Protein AF-A0A8S2LPT2-F1 (afdb_monomer)

Foldseek 3Di:
DDDDDDDDDVVVVVVVVVVVVVVVVVVVQVPPPCCVVDNDDVVVVVVVVVVVVVVVVVVVVVVVVVVVVVVVVVVVVVVVVVVVVVVVVVVVVVVVVCCVPPVDCCNDPCSCVVPPCNVVPDDDLDDDQVPPVDDPVSPPHDPPPDPCPVVVVVVVVVVVVVVVVVVVVVVVVVVVVVVVVVVVVVVVVVVVVVVVVVVVVVVVVVVVVVVVVVVVVVVVVVVVVVVVVVVVD

Radius of gyration: 90.4 Å; Cα contacts (8 Å, |Δi|>4): 28; chains: 1; bounding box: 151×45×277 Å

Secondary structure (DSSP, 8-state):
-----PPP-HHHHHHHHHHHHHHHHHHHHHS-HHHHHH---HHHHHHHHHHHHHHHHHHHHHHHHHHHHHHHHHHHHHHHHHHHHHHHHHHHHHHHHHHHHH--GGGSTTHHHH-TTHHHHSPPS-SSTT-TT--GGG-S--TT--TTHHHHHHHHHHHHHHHHHHHHHHHHHHHHHHHHHHHHHHHHHHHHHHHHHHHHHHHHHHHHHHHHHHHHHHHHHHHHHHHHHHHT-

Sequence (233 aa):
MFLLNLPINIKEQAAIERRRSEEQKRLSRIFNVKYRTIGIDKTALDEQVQERQYMKDLEKQRNDAFDREMIRNDLKQRLLEQEEFSEKRQYAQELNNYRLLYQKPEDSREWDLNDPNKWKKLAPARTSDDDPRLSLSSGQKFAGEDLQNSIRKKFQQEQLKNYFDLQTQVKTERNKQERLASLLYDYKQMELNEQSNRFEKMENECHRAIEIATRNYNEILVRFYYYDNRCLK

Organism: NCBI:txid392030

Structure (mmCIF, N/CA/C/O backbone):
data_AF-A0A8S2LPT2-F1
#
_entry.id   AF-A0A8S2LPT2-F1
#
loop_
_atom_site.group_PDB
_atom_site.id
_atom_site.type_symbol
_atom_site.label_atom_id
_atom_site.label_alt_id
_atom_site.label_comp_id
_atom_site.label_asym_id
_atom_site.label_entity_id
_atom_site.label_seq_id
_atom_site.pdbx_PDB_ins_code
_atom_site.Cartn_x
_atom_site.Cartn_y
_atom_site.Cartn_z
_atom_site.occupancy
_atom_site.B_iso_or_equiv
_atom_site.auth_seq_id
_atom_site.auth_comp_id
_atom_site.auth_asym_id
_atom_site.auth_atom_id
_atom_site.pdbx_PDB_model_num
ATOM 1 N N . MET A 1 1 ? -52.103 -31.187 140.482 1.00 42.53 1 MET A N 1
ATOM 2 C CA . MET A 1 1 ? -51.018 -31.138 139.477 1.00 42.53 1 MET A CA 1
ATOM 3 C C . MET A 1 1 ? -50.789 -29.681 139.117 1.00 42.53 1 MET A C 1
ATOM 5 O O . MET A 1 1 ? -51.752 -29.011 138.772 1.00 42.53 1 MET A O 1
ATOM 9 N N . PHE A 1 2 ? -49.572 -29.175 139.316 1.00 41.22 2 PHE A N 1
ATOM 10 C CA . PHE A 1 2 ? -49.232 -27.759 139.147 1.00 41.22 2 PHE A CA 1
ATOM 11 C C . PHE A 1 2 ? -49.319 -27.324 137.674 1.00 41.22 2 PHE A C 1
ATOM 13 O O . PHE A 1 2 ? -48.737 -27.969 136.805 1.00 41.22 2 PHE A O 1
ATOM 20 N N . LEU A 1 3 ? -50.036 -26.226 137.411 1.00 51.66 3 LEU A N 1
ATOM 21 C CA . LEU A 1 3 ? -50.026 -25.495 136.141 1.00 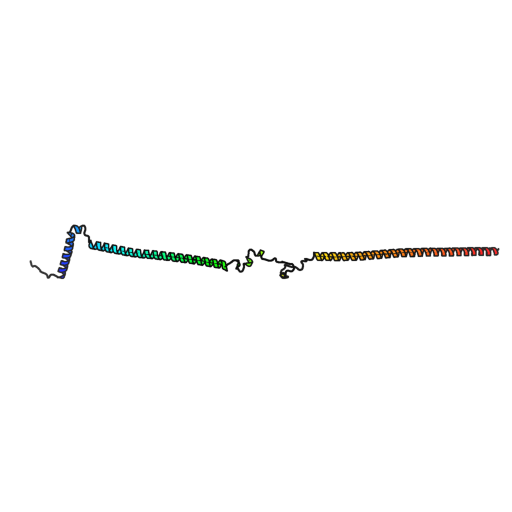51.66 3 LEU A CA 1
ATOM 22 C C . LEU A 1 3 ? -48.740 -24.665 136.065 1.00 51.66 3 LEU A C 1
ATOM 24 O O . LEU A 1 3 ? -48.576 -23.697 136.806 1.00 51.66 3 LEU A O 1
ATOM 28 N N . LEU A 1 4 ? -47.823 -25.058 135.182 1.00 51.56 4 LEU A N 1
ATOM 29 C CA . LEU A 1 4 ? -46.603 -24.308 134.901 1.00 51.56 4 LEU A CA 1
ATOM 30 C C . LEU A 1 4 ? -46.897 -23.279 133.794 1.00 51.56 4 LEU A C 1
ATOM 32 O O . LEU A 1 4 ? -46.927 -23.619 132.614 1.00 51.56 4 LEU A O 1
ATOM 36 N N . ASN A 1 5 ? -47.141 -22.024 134.173 1.00 58.56 5 ASN A N 1
ATOM 37 C CA . ASN A 1 5 ? -47.298 -20.913 133.230 1.00 58.56 5 ASN A CA 1
ATOM 38 C C . ASN A 1 5 ? -45.916 -20.326 132.893 1.00 58.56 5 ASN A C 1
ATOM 40 O O . ASN A 1 5 ? -45.382 -19.512 133.644 1.00 58.56 5 ASN A O 1
ATOM 44 N N . LEU A 1 6 ? -45.326 -20.763 131.778 1.00 61.06 6 LEU A N 1
ATOM 45 C CA . LEU A 1 6 ? -44.091 -20.198 131.215 1.00 61.06 6 LEU A CA 1
ATOM 46 C C . LEU A 1 6 ? -44.377 -18.873 130.471 1.00 61.06 6 LEU A C 1
ATOM 48 O O . LEU A 1 6 ? -45.445 -18.739 129.867 1.00 61.06 6 LEU A O 1
ATOM 52 N N . PRO A 1 7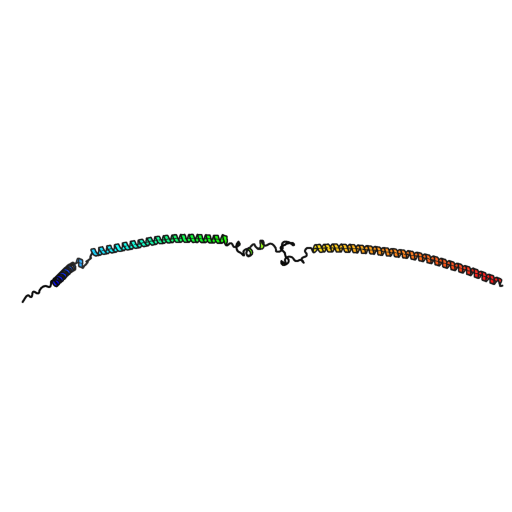 ? -43.445 -17.895 130.481 1.00 62.19 7 PRO A N 1
ATOM 53 C CA . PRO A 1 7 ? -43.607 -16.624 129.778 1.00 62.19 7 PRO A CA 1
ATOM 54 C C . PRO A 1 7 ? -43.653 -16.848 128.265 1.00 62.19 7 PRO A C 1
ATOM 56 O O . PRO A 1 7 ? -42.777 -17.483 127.680 1.00 62.19 7 PRO A O 1
ATOM 59 N N . ILE A 1 8 ? -44.696 -16.318 127.632 1.00 59.69 8 ILE A N 1
ATOM 60 C CA . ILE A 1 8 ? -44.959 -16.520 126.212 1.00 59.69 8 ILE A CA 1
ATOM 61 C C . ILE A 1 8 ? -44.023 -15.620 125.395 1.00 59.69 8 ILE A C 1
ATOM 63 O O . ILE A 1 8 ? -44.024 -14.399 125.538 1.00 59.69 8 ILE A O 1
ATOM 67 N N . ASN A 1 9 ? -43.200 -16.223 124.540 1.00 72.00 9 ASN A N 1
ATOM 68 C CA . ASN A 1 9 ? -42.262 -15.512 123.679 1.00 72.00 9 ASN A CA 1
ATOM 69 C C . ASN A 1 9 ? -43.029 -14.787 122.554 1.00 72.00 9 ASN A C 1
ATOM 71 O O . ASN A 1 9 ? -43.622 -15.421 121.685 1.00 72.00 9 ASN A O 1
ATOM 75 N N . ILE A 1 10 ? -43.020 -13.449 122.554 1.00 73.31 10 ILE A N 1
ATOM 76 C CA . ILE A 1 10 ? -43.815 -12.601 121.639 1.00 73.31 10 ILE A CA 1
ATOM 77 C C . ILE A 1 10 ? -43.500 -12.900 120.160 1.00 73.31 10 ILE A C 1
ATOM 79 O O . ILE A 1 10 ? -44.392 -12.889 119.311 1.00 73.31 10 ILE A O 1
ATOM 83 N N . LYS A 1 11 ? -42.239 -13.231 119.840 1.00 77.06 11 LYS A N 1
ATOM 84 C CA . LYS A 1 11 ? -41.844 -13.646 118.481 1.00 77.06 11 LYS A CA 1
ATOM 85 C C . LYS A 1 11 ? -42.450 -14.995 118.096 1.00 77.06 11 LYS A C 1
ATOM 87 O O . LYS A 1 11 ? -42.857 -15.172 116.950 1.00 77.06 11 LYS A O 1
ATOM 92 N N . GLU A 1 12 ? -42.531 -15.928 119.043 1.00 77.00 12 GLU A N 1
ATOM 93 C CA . GLU A 1 12 ? -43.182 -17.222 118.824 1.00 77.00 12 GLU A CA 1
ATOM 94 C C . GLU A 1 12 ? -44.692 -17.051 118.669 1.00 77.00 12 GLU A C 1
ATOM 96 O O . GLU A 1 12 ? -45.272 -17.646 117.768 1.00 77.00 12 GLU A O 1
ATOM 101 N N . GLN A 1 13 ? -45.322 -16.176 119.456 1.00 79.31 13 GLN A N 1
ATOM 102 C CA . GLN A 1 13 ? -46.741 -15.841 119.323 1.00 79.31 13 GLN A CA 1
ATOM 103 C C . GLN A 1 13 ? -47.073 -15.243 117.951 1.00 79.31 13 GLN A C 1
ATOM 105 O O . GLN A 1 13 ? -47.977 -15.739 117.282 1.00 79.31 13 GLN A O 1
ATOM 110 N N . ALA A 1 14 ? -46.299 -14.264 117.475 1.00 83.31 14 ALA A N 1
ATOM 111 C CA . ALA A 1 14 ? -46.492 -13.677 116.148 1.00 83.31 14 ALA A CA 1
ATOM 112 C C . ALA A 1 14 ? -46.269 -14.700 115.017 1.00 83.31 14 ALA A C 1
ATOM 114 O O . ALA A 1 14 ? -47.001 -14.716 114.025 1.00 83.31 14 ALA A O 1
ATOM 115 N N . ALA A 1 15 ? -45.290 -15.601 115.165 1.00 84.88 15 ALA A N 1
ATOM 116 C CA . ALA A 1 15 ? -45.074 -16.694 114.219 1.00 84.88 15 ALA A CA 1
ATOM 117 C C . ALA A 1 15 ? -46.230 -17.713 114.234 1.00 84.88 15 ALA A C 1
ATOM 119 O O . ALA A 1 15 ? -46.640 -18.196 113.176 1.00 84.88 15 ALA A O 1
ATOM 120 N N . ILE A 1 16 ? -46.786 -18.016 115.413 1.00 83.31 16 ILE A N 1
ATOM 121 C CA . ILE A 1 16 ? -47.950 -18.895 115.589 1.00 83.31 16 ILE A CA 1
ATOM 122 C C . ILE A 1 16 ? -49.202 -18.260 114.979 1.00 83.31 16 ILE A C 1
ATOM 124 O O . ILE A 1 16 ? -49.948 -18.946 114.284 1.00 83.31 16 ILE A O 1
ATOM 128 N N . GLU A 1 17 ? -49.433 -16.967 115.191 1.00 85.56 17 GLU A N 1
ATOM 129 C CA . GLU A 1 17 ? -50.565 -16.236 114.617 1.00 85.56 17 GLU A CA 1
ATOM 130 C C . GLU A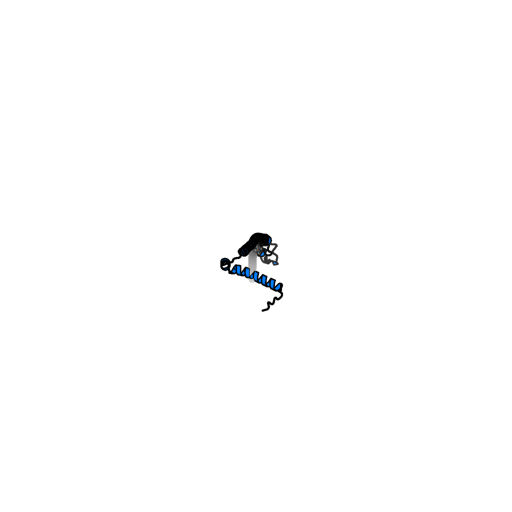 1 17 ? -50.457 -16.115 113.102 1.00 85.56 17 GLU A C 1
ATOM 132 O O . GLU A 1 17 ? -51.433 -16.378 112.398 1.00 85.56 17 GLU A O 1
ATOM 137 N N . ARG A 1 18 ? -49.262 -15.827 112.574 1.00 87.81 18 ARG A N 1
ATOM 138 C CA . ARG A 1 18 ? -49.013 -15.841 111.131 1.00 87.81 18 ARG A CA 1
ATOM 139 C C . ARG A 1 18 ? -49.333 -17.212 110.542 1.00 87.81 18 ARG A C 1
ATOM 141 O O . ARG A 1 18 ? -50.129 -17.287 109.608 1.00 87.81 18 ARG A O 1
ATOM 148 N N . ARG A 1 19 ? -48.822 -18.287 111.153 1.00 87.56 19 ARG A N 1
ATOM 149 C CA . ARG A 1 19 ? -49.093 -19.671 110.735 1.00 87.56 19 ARG A CA 1
ATOM 150 C C . ARG A 1 19 ? -50.583 -20.012 110.825 1.00 87.56 19 ARG A C 1
ATOM 152 O O . ARG A 1 19 ? -51.118 -20.605 109.897 1.00 87.56 19 ARG A O 1
ATOM 159 N N . ARG A 1 20 ? -51.282 -19.592 111.887 1.00 87.69 20 ARG A N 1
ATOM 160 C CA . ARG A 1 20 ? -52.743 -19.752 112.015 1.00 87.69 20 ARG A CA 1
ATOM 161 C C . ARG A 1 20 ? -53.499 -18.986 110.933 1.00 87.69 20 ARG A C 1
ATOM 163 O O . ARG A 1 20 ? -54.437 -19.535 110.372 1.00 87.69 20 ARG A O 1
ATOM 170 N N . SER A 1 21 ? -53.098 -17.757 110.617 1.00 88.75 21 SER A N 1
ATOM 171 C CA . SER A 1 21 ? -53.755 -16.939 109.591 1.00 88.75 21 SER A CA 1
ATOM 172 C C . SER A 1 21 ? -53.526 -17.482 108.174 1.00 88.75 21 SER A C 1
ATOM 174 O O . SER A 1 21 ? -54.445 -17.498 107.357 1.00 88.75 21 SER A O 1
ATOM 176 N N . GLU A 1 22 ? -52.325 -17.985 107.880 1.00 89.69 22 GLU A N 1
ATOM 177 C CA . GLU A 1 22 ? -51.994 -18.656 106.621 1.00 89.69 22 GLU A CA 1
ATOM 178 C C . GLU A 1 22 ? -52.751 -19.987 106.499 1.00 89.69 22 GLU A C 1
ATOM 180 O O . GLU A 1 22 ? -53.330 -20.262 105.444 1.00 89.69 22 GLU A O 1
ATOM 185 N N . GLU A 1 23 ? -52.844 -20.759 107.589 1.00 89.31 23 GLU A N 1
ATOM 186 C CA . GLU A 1 23 ? -53.616 -22.003 107.631 1.00 89.31 23 GLU A CA 1
ATOM 187 C C . GLU A 1 23 ? -55.119 -21.728 107.487 1.00 89.31 23 GLU A C 1
ATOM 189 O O . GLU A 1 23 ? -55.784 -22.401 106.710 1.00 89.31 23 GLU A O 1
ATOM 194 N N . GLN A 1 24 ? -55.667 -20.677 108.105 1.00 87.56 24 GLN A N 1
ATOM 195 C CA . GLN A 1 24 ? -57.059 -20.255 107.890 1.00 87.56 24 GLN A CA 1
ATOM 196 C C . GLN A 1 24 ? -57.325 -19.869 106.427 1.00 87.56 24 GLN A C 1
ATOM 198 O O . GLN A 1 24 ? -58.313 -20.317 105.843 1.00 87.56 24 GLN A O 1
ATOM 203 N N . LYS A 1 25 ? -56.421 -19.103 105.798 1.00 87.00 25 LYS A N 1
ATOM 204 C CA . LYS A 1 25 ? -56.493 -18.769 104.361 1.00 87.00 25 LYS A CA 1
ATOM 205 C C . LYS A 1 25 ? -56.350 -19.999 103.465 1.00 87.00 25 LYS A C 1
ATOM 207 O O . LYS A 1 25 ? -56.788 -19.982 102.317 1.00 87.00 25 LYS A O 1
ATOM 212 N N . ARG A 1 26 ? -55.661 -21.045 103.919 1.00 87.06 26 ARG A N 1
ATOM 213 C CA . ARG A 1 26 ? -55.509 -22.312 103.194 1.00 87.06 26 ARG A CA 1
ATOM 214 C C . ARG A 1 26 ? -56.761 -23.177 103.337 1.00 87.06 26 ARG A C 1
ATOM 216 O O . ARG A 1 26 ? -57.279 -23.649 102.329 1.00 87.06 26 ARG A O 1
ATOM 223 N N . LEU A 1 27 ? -57.283 -23.332 104.551 1.00 87.94 27 LEU A N 1
ATOM 224 C CA . LEU A 1 27 ? -58.497 -24.098 104.836 1.00 87.94 27 LEU A CA 1
ATOM 225 C C . LEU A 1 27 ? -59.706 -23.507 104.100 1.00 87.94 27 LEU A C 1
ATOM 227 O O . LEU A 1 27 ? -60.466 -24.260 103.495 1.00 87.94 27 LEU A O 1
ATOM 231 N N . SER A 1 28 ? -59.838 -22.177 104.045 1.00 85.75 28 SER A N 1
ATOM 232 C CA . SER A 1 28 ? -60.910 -21.518 103.282 1.00 85.75 28 SER A CA 1
ATOM 233 C C . SER A 1 28 ? -60.883 -21.848 101.782 1.00 85.75 28 SER A C 1
ATOM 235 O O . SER A 1 28 ? -61.936 -21.909 101.149 1.00 85.75 28 SER A O 1
ATOM 237 N N . ARG A 1 29 ? -59.700 -22.128 101.217 1.00 83.56 29 ARG A N 1
ATOM 238 C CA . ARG A 1 29 ? -59.529 -22.587 99.828 1.00 83.56 29 ARG A CA 1
ATOM 239 C C . ARG A 1 29 ? -59.803 -24.084 99.668 1.00 83.56 29 ARG A C 1
ATOM 241 O O . ARG A 1 29 ? -60.443 -24.475 98.699 1.00 83.56 29 ARG A O 1
ATOM 248 N N . ILE A 1 30 ? -59.354 -24.914 100.612 1.00 85.06 30 ILE A N 1
ATOM 249 C CA . ILE A 1 30 ? -59.504 -26.382 100.559 1.00 85.06 30 ILE A CA 1
ATOM 250 C C . ILE A 1 30 ? -60.968 -26.812 100.715 1.00 85.06 30 ILE A C 1
ATOM 252 O O . ILE A 1 30 ? -61.414 -27.725 100.017 1.00 85.06 30 ILE A O 1
ATOM 256 N N . PHE A 1 31 ? -61.714 -26.163 101.612 1.00 85.88 31 PHE A N 1
ATOM 257 C CA . PHE A 1 31 ? -63.110 -26.513 101.889 1.00 85.88 31 PHE A CA 1
ATOM 258 C C . PHE A 1 31 ? -64.109 -25.893 100.906 1.00 85.88 31 PHE A C 1
ATOM 260 O O . PHE A 1 31 ? -65.249 -26.348 100.824 1.00 85.88 31 PHE A O 1
ATOM 267 N N . ASN A 1 32 ? -63.700 -24.899 100.114 1.00 85.50 32 ASN A N 1
ATOM 268 C CA . ASN A 1 32 ? -64.539 -24.364 99.051 1.00 85.50 32 ASN A CA 1
ATOM 269 C C . ASN A 1 32 ? -64.443 -25.253 97.801 1.00 85.50 32 ASN A C 1
ATOM 271 O O . ASN A 1 32 ? -63.497 -25.154 97.016 1.00 85.50 32 ASN A O 1
ATOM 275 N N . VAL A 1 33 ? -65.451 -26.110 97.605 1.00 85.06 33 VAL A N 1
ATOM 276 C CA . VAL A 1 33 ? -65.509 -27.093 96.507 1.00 85.06 33 VAL A CA 1
ATOM 277 C C . VAL A 1 33 ? -65.257 -26.450 95.138 1.00 85.06 33 VAL A C 1
ATOM 279 O O . VAL A 1 33 ? -64.544 -27.036 94.332 1.00 85.06 33 VAL A O 1
ATOM 282 N N . LYS A 1 34 ? -65.764 -25.231 94.892 1.00 84.19 34 LYS A N 1
ATOM 283 C CA . LYS A 1 34 ? -65.647 -24.525 93.604 1.00 84.19 34 LYS A CA 1
ATOM 284 C C . LYS A 1 34 ? -64.230 -24.014 93.322 1.00 84.19 34 LYS A C 1
ATOM 286 O O . LYS A 1 34 ? -63.754 -24.143 92.200 1.00 84.19 34 LYS A O 1
ATOM 291 N N . TYR A 1 35 ? -63.542 -23.465 94.326 1.00 84.75 35 TYR A N 1
ATOM 292 C CA . TYR A 1 35 ? -62.136 -23.056 94.178 1.00 84.75 35 TYR A CA 1
ATOM 293 C C . TYR A 1 35 ? -61.193 -24.259 94.076 1.00 84.75 35 TYR A C 1
ATOM 295 O O . TYR A 1 35 ? -60.150 -24.164 93.436 1.00 84.75 35 TYR A O 1
ATOM 303 N N . ARG A 1 36 ? -61.558 -25.398 94.677 1.00 81.38 36 ARG A N 1
ATOM 304 C CA . ARG A 1 36 ? -60.786 -26.642 94.588 1.00 81.38 36 ARG A CA 1
ATOM 305 C C . ARG A 1 36 ? -60.876 -27.300 93.208 1.00 81.38 36 ARG A C 1
ATOM 307 O O . ARG A 1 36 ? -59.891 -27.881 92.769 1.00 81.38 36 ARG A O 1
ATOM 314 N N . THR A 1 37 ? -62.028 -27.229 92.540 1.00 84.56 37 THR A N 1
ATOM 315 C CA . THR A 1 37 ? -62.200 -27.767 91.180 1.00 84.56 37 THR A CA 1
ATOM 316 C C . THR A 1 37 ? -61.789 -26.787 90.081 1.00 84.56 37 THR A C 1
ATOM 318 O O . THR A 1 37 ? -61.220 -27.230 89.090 1.00 84.56 37 THR A O 1
ATOM 321 N N . ILE A 1 38 ? -62.064 -25.480 90.221 1.00 82.81 38 ILE A N 1
ATOM 322 C CA . ILE A 1 38 ? -61.849 -24.462 89.167 1.00 82.81 38 ILE A CA 1
ATOM 323 C C . ILE A 1 38 ? -61.350 -23.139 89.784 1.00 82.81 38 ILE A C 1
ATOM 325 O O . ILE A 1 38 ? -61.940 -22.069 89.618 1.00 82.81 38 ILE A O 1
ATOM 329 N N . GLY A 1 39 ? -60.276 -23.203 90.568 1.00 82.00 39 GLY A N 1
ATOM 330 C CA . GLY A 1 39 ? -59.628 -22.019 91.132 1.00 82.00 39 GLY A CA 1
ATOM 331 C C . GLY A 1 39 ? -58.789 -21.299 90.081 1.00 82.00 39 GLY A C 1
ATOM 332 O O . GLY A 1 39 ? -57.746 -21.805 89.683 1.00 82.00 39 GLY A O 1
ATOM 333 N N . ILE A 1 40 ? -59.237 -20.122 89.641 1.00 86.56 40 ILE A N 1
ATOM 334 C CA . ILE A 1 40 ? -58.554 -19.309 88.629 1.00 86.56 40 ILE A CA 1
ATOM 335 C C . ILE A 1 40 ? -58.441 -17.871 89.137 1.00 86.56 40 ILE A C 1
ATOM 337 O O . ILE A 1 40 ? -59.433 -17.287 89.578 1.00 86.56 40 ILE A O 1
ATOM 341 N N . ASP A 1 41 ? -57.243 -17.301 89.043 1.00 88.38 41 ASP A N 1
ATOM 342 C CA . ASP A 1 41 ? -57.000 -15.880 89.281 1.00 88.38 41 ASP A CA 1
ATOM 343 C C . ASP A 1 41 ? -57.300 -15.095 87.997 1.00 88.38 41 ASP A C 1
ATOM 345 O O . ASP A 1 41 ? -56.474 -15.006 87.091 1.00 88.38 41 ASP A O 1
ATOM 349 N N . LYS A 1 42 ? -58.533 -14.593 87.883 1.00 88.81 42 LYS A N 1
ATOM 350 C CA . LYS A 1 42 ? -58.985 -13.879 86.679 1.00 88.81 42 LYS A CA 1
ATOM 351 C C . LYS A 1 42 ? -58.218 -12.579 86.465 1.00 88.81 42 LYS A C 1
ATOM 353 O O . LYS A 1 42 ? -57.842 -12.291 85.342 1.00 88.81 42 LYS A O 1
ATOM 358 N N . THR A 1 43 ? -57.943 -11.849 87.543 1.00 90.81 43 THR A N 1
ATOM 359 C CA . THR A 1 43 ? -57.205 -10.584 87.505 1.00 90.81 43 THR A CA 1
ATOM 360 C C . THR A 1 43 ? -55.796 -10.771 86.953 1.00 90.81 43 THR A C 1
ATOM 362 O O . THR A 1 43 ? -55.424 -10.079 86.011 1.00 90.81 43 THR A O 1
ATOM 365 N N . ALA A 1 44 ? -55.056 -11.776 87.437 1.00 92.50 44 ALA A N 1
ATOM 366 C CA . ALA A 1 44 ? -53.722 -12.073 86.918 1.00 92.50 44 ALA A CA 1
ATOM 367 C C . ALA A 1 44 ? -53.748 -12.578 85.462 1.00 92.50 44 ALA A C 1
ATOM 369 O O . ALA A 1 44 ? -52.844 -12.277 84.684 1.00 92.50 44 ALA A O 1
ATOM 370 N N . LEU A 1 45 ? -54.773 -13.345 85.067 1.00 92.50 45 LEU A N 1
ATOM 371 C CA . LEU A 1 45 ? -54.922 -13.787 83.676 1.00 92.50 45 LEU A CA 1
ATOM 372 C C . LEU A 1 45 ? -55.268 -12.633 82.727 1.00 92.50 45 LEU A C 1
ATOM 374 O O . LEU A 1 45 ? -54.725 -12.590 81.626 1.00 92.50 45 LEU A O 1
ATOM 378 N N . ASP A 1 46 ? -56.131 -11.706 83.139 1.00 94.12 46 ASP A N 1
ATOM 379 C CA . ASP A 1 46 ? -56.490 -10.531 82.341 1.00 94.12 46 ASP A CA 1
ATOM 380 C C . ASP A 1 46 ? -55.269 -9.615 82.143 1.00 94.12 46 ASP A C 1
ATOM 382 O O . ASP A 1 46 ? -55.012 -9.175 81.021 1.00 94.12 46 ASP A O 1
ATOM 386 N N . GLU A 1 47 ? -54.455 -9.413 83.187 1.00 94.12 47 GLU A N 1
ATOM 387 C CA . GLU A 1 47 ? -53.165 -8.709 83.098 1.00 94.12 47 GLU A CA 1
ATOM 388 C C . GLU A 1 47 ? -52.200 -9.406 82.123 1.00 94.12 47 GLU A C 1
ATOM 390 O O . GLU A 1 47 ? -51.649 -8.759 81.232 1.00 94.12 47 GLU A O 1
ATOM 395 N N . GLN A 1 48 ? -52.057 -10.736 82.201 1.00 93.62 48 GLN A N 1
ATOM 396 C CA . GLN A 1 48 ? -51.226 -11.508 81.263 1.00 93.62 48 GLN A CA 1
ATOM 397 C C . GLN A 1 48 ? -51.721 -11.428 79.812 1.00 93.62 48 GLN A C 1
ATOM 399 O O . GLN A 1 48 ? -50.920 -11.466 78.873 1.00 93.62 48 GLN A O 1
ATOM 404 N N . VAL A 1 49 ? -53.038 -11.363 79.597 1.00 95.88 49 VAL A N 1
ATOM 405 C CA . VAL A 1 49 ? -53.626 -11.194 78.261 1.00 95.88 49 VAL A CA 1
ATOM 406 C C . VAL A 1 49 ? -53.330 -9.796 77.724 1.00 95.88 49 VAL A C 1
ATOM 408 O O . VAL A 1 49 ? -52.924 -9.680 76.566 1.00 95.88 49 VAL A O 1
ATOM 411 N N . GLN A 1 50 ? -53.473 -8.755 78.550 1.00 94.69 50 GLN A N 1
ATOM 412 C CA . GLN A 1 50 ? -53.144 -7.379 78.172 1.00 94.69 50 GLN A CA 1
ATOM 413 C C . GLN A 1 50 ? -51.658 -7.217 77.846 1.00 94.69 50 GLN A C 1
ATOM 415 O O . GLN A 1 50 ? -51.326 -6.660 76.802 1.00 94.69 50 GLN A O 1
ATOM 420 N N . GLU A 1 51 ? -50.765 -7.762 78.675 1.00 94.69 51 GLU A N 1
ATOM 421 C CA . GLU A 1 51 ? -49.320 -7.721 78.433 1.00 94.69 51 GLU A CA 1
ATOM 422 C C . GLU A 1 51 ? -48.960 -8.430 77.121 1.00 94.69 51 GLU A C 1
ATOM 424 O O . GLU A 1 51 ? -48.232 -7.892 76.287 1.00 94.69 51 GLU A O 1
ATOM 429 N N . ARG A 1 52 ? -49.544 -9.607 76.865 1.00 96.25 52 ARG A N 1
ATOM 430 C CA . ARG A 1 52 ? -49.335 -10.334 75.605 1.00 96.25 52 ARG A CA 1
ATOM 431 C C . ARG A 1 52 ? -49.848 -9.561 74.394 1.00 96.25 52 ARG A C 1
ATOM 433 O O . ARG A 1 52 ? -49.218 -9.615 73.340 1.00 96.25 52 ARG A O 1
ATOM 440 N N . GLN A 1 53 ? -50.985 -8.883 74.519 1.00 96.19 53 GLN A N 1
ATOM 441 C CA . GLN A 1 53 ? -51.539 -8.066 73.444 1.00 96.19 53 GLN A CA 1
ATOM 442 C C . GLN A 1 53 ? -50.641 -6.857 73.163 1.00 96.19 53 GLN A C 1
ATOM 444 O O . GLN A 1 53 ? -50.291 -6.623 72.011 1.00 96.19 53 GLN A O 1
ATOM 449 N N . TYR A 1 54 ? -50.176 -6.176 74.210 1.00 95.75 54 TYR A N 1
ATOM 450 C CA . TYR A 1 54 ? -49.226 -5.074 74.095 1.00 95.75 54 TYR A CA 1
ATOM 451 C C . TYR A 1 54 ? -47.923 -5.505 73.407 1.00 95.75 54 TYR A C 1
ATOM 453 O O . TYR A 1 54 ? -47.466 -4.839 72.479 1.00 95.75 54 TYR A O 1
ATOM 461 N N . MET A 1 55 ? -47.357 -6.654 73.794 1.00 95.00 55 MET A N 1
ATOM 462 C CA . MET A 1 55 ? -46.148 -7.189 73.158 1.00 95.00 55 MET A CA 1
ATOM 463 C C . MET A 1 55 ? -46.368 -7.511 71.676 1.00 95.00 55 MET A C 1
ATOM 465 O O . MET A 1 55 ? -45.520 -7.178 70.851 1.00 95.00 55 MET A O 1
ATOM 469 N N . LYS A 1 56 ? -47.518 -8.099 71.319 1.00 96.25 56 LYS A N 1
ATOM 470 C CA . LYS A 1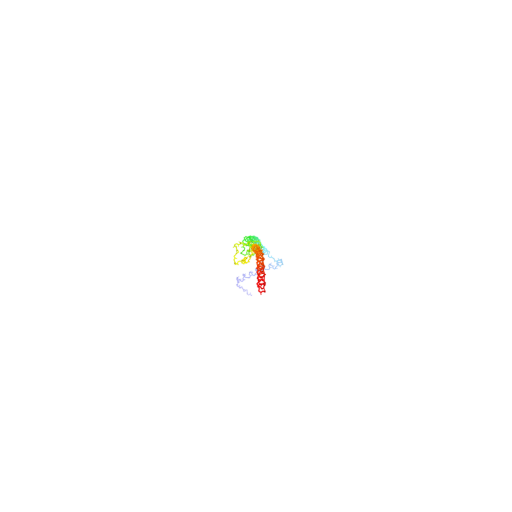 56 ? -47.883 -8.354 69.916 1.00 96.25 56 LYS A CA 1
ATOM 471 C C . LYS A 1 56 ? -48.020 -7.066 69.112 1.00 96.25 56 LYS A C 1
ATOM 473 O O . LYS A 1 56 ? -47.556 -7.012 67.977 1.00 96.25 56 LYS A O 1
ATOM 478 N N . ASP A 1 57 ? -48.652 -6.044 69.678 1.00 96.06 57 ASP A N 1
ATOM 479 C CA . ASP A 1 57 ? -48.845 -4.765 68.996 1.00 96.06 57 ASP A CA 1
ATOM 480 C C . ASP A 1 57 ? -47.504 -4.043 68.795 1.00 96.06 57 ASP A C 1
ATOM 482 O O . ASP A 1 57 ? -47.260 -3.482 67.727 1.00 96.06 57 ASP A O 1
ATOM 486 N N . LEU A 1 58 ? -46.599 -4.123 69.775 1.00 95.88 58 LEU A N 1
ATOM 487 C CA . LEU A 1 58 ? -45.246 -3.575 69.679 1.00 95.88 58 LEU A CA 1
ATOM 488 C C . LEU A 1 58 ? -44.401 -4.320 68.633 1.00 95.88 58 LEU A C 1
ATOM 490 O O . LEU A 1 58 ? -43.721 -3.687 67.823 1.00 95.88 58 LEU A O 1
ATOM 494 N N . GLU A 1 59 ? -44.473 -5.652 68.601 1.00 95.69 59 GLU A N 1
ATOM 495 C CA . GLU A 1 59 ? -43.816 -6.471 67.576 1.00 95.69 59 GLU A CA 1
ATOM 496 C C . GLU A 1 59 ? -44.364 -6.164 66.177 1.00 95.69 59 GLU A C 1
ATOM 498 O O . GLU A 1 59 ? -43.593 -5.981 65.235 1.00 95.69 59 GLU A O 1
ATOM 503 N N . LYS A 1 60 ? -45.685 -6.011 66.046 1.00 96.88 60 LYS A N 1
ATOM 504 C CA . LYS A 1 60 ? -46.323 -5.620 64.788 1.00 96.88 60 LYS A CA 1
ATOM 505 C C . LYS A 1 60 ? -45.857 -4.242 64.322 1.00 96.88 60 LYS A C 1
ATOM 507 O O . LYS A 1 60 ? -45.452 -4.106 63.176 1.00 96.88 60 LYS A O 1
ATOM 512 N N . GLN A 1 61 ? -45.841 -3.239 65.201 1.00 96.38 61 GLN A N 1
ATOM 513 C CA . GLN A 1 61 ? -45.347 -1.899 64.859 1.00 96.38 61 GLN A CA 1
ATOM 514 C C . GLN A 1 61 ? -43.879 -1.915 64.425 1.00 96.38 61 GLN A C 1
ATOM 516 O O . GLN A 1 61 ? -43.497 -1.181 63.510 1.00 96.38 61 GLN A O 1
ATOM 521 N N . ARG A 1 62 ? -43.058 -2.754 65.066 1.00 96.31 62 ARG A N 1
ATOM 522 C CA . ARG A 1 62 ? -41.659 -2.958 64.689 1.00 96.31 62 ARG A CA 1
ATOM 523 C C . ARG A 1 62 ? -41.544 -3.582 63.296 1.00 96.31 62 ARG A C 1
ATOM 525 O O . ARG A 1 62 ? -40.776 -3.072 62.485 1.00 96.31 62 ARG A O 1
ATOM 532 N N . ASN A 1 63 ? -42.312 -4.630 63.008 1.00 96.94 63 ASN A N 1
ATOM 533 C CA . ASN A 1 63 ? -42.324 -5.272 61.691 1.00 96.94 63 ASN A CA 1
ATOM 534 C C . ASN A 1 63 ? -42.824 -4.305 60.607 1.00 96.94 63 ASN A C 1
ATOM 536 O O . ASN A 1 63 ? -42.131 -4.104 59.617 1.00 96.94 63 ASN A O 1
ATOM 540 N N . ASP A 1 64 ? -43.923 -3.586 60.855 1.00 96.88 64 ASP A N 1
ATOM 541 C CA . ASP A 1 64 ? -44.456 -2.570 59.939 1.00 96.88 64 ASP A CA 1
ATOM 542 C C . ASP A 1 64 ? -43.430 -1.447 59.663 1.00 96.88 64 ASP A C 1
ATOM 544 O O . ASP A 1 64 ? -43.386 -0.870 58.574 1.00 96.88 64 ASP A O 1
ATOM 548 N N . ALA A 1 65 ? -42.599 -1.087 60.650 1.00 96.81 65 ALA A N 1
ATOM 549 C CA . ALA A 1 65 ? -41.519 -0.122 60.460 1.00 96.81 65 ALA A CA 1
ATOM 550 C C . ALA A 1 65 ? -40.410 -0.664 59.545 1.00 96.81 65 ALA A C 1
ATOM 552 O O . ALA A 1 65 ? -39.991 0.057 58.637 1.00 96.81 65 ALA A O 1
ATOM 553 N N . PHE A 1 66 ? -39.990 -1.917 59.736 1.00 97.69 66 PHE A N 1
ATOM 554 C CA . PHE A 1 66 ? -39.013 -2.563 58.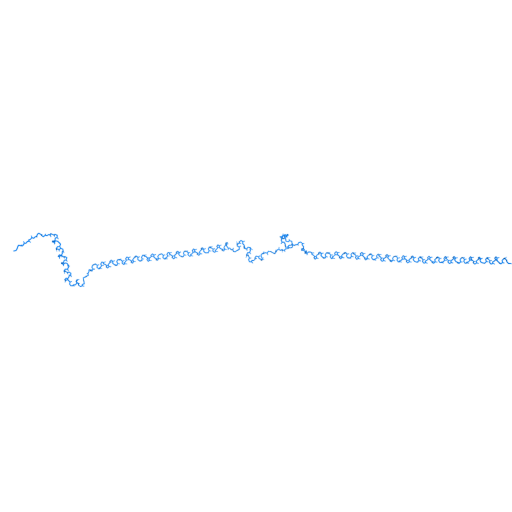858 1.00 97.69 66 PHE A CA 1
ATOM 555 C C . PHE A 1 66 ? -39.544 -2.762 57.440 1.00 97.69 66 PHE A C 1
ATOM 557 O O . PHE A 1 66 ? -38.820 -2.480 56.491 1.00 97.69 66 PHE A O 1
ATOM 564 N N . ASP A 1 67 ? -40.808 -3.152 57.277 1.00 97.62 67 ASP A N 1
ATOM 565 C CA . ASP A 1 67 ? -41.427 -3.321 55.960 1.00 97.62 67 ASP A CA 1
ATOM 566 C C . ASP A 1 67 ? -41.442 -1.997 55.183 1.00 97.62 67 ASP A C 1
ATOM 568 O O . ASP A 1 67 ? -41.105 -1.946 53.998 1.00 97.62 67 ASP A O 1
ATOM 572 N N . ARG A 1 68 ? -41.754 -0.882 55.860 1.00 97.00 68 ARG A N 1
ATOM 573 C CA . ARG A 1 68 ? -41.671 0.460 55.258 1.00 97.00 68 ARG A CA 1
ATOM 574 C C . ARG A 1 68 ? -40.247 0.831 54.858 1.00 97.00 68 ARG A C 1
ATOM 576 O O . ARG A 1 68 ? -40.051 1.428 53.798 1.00 97.00 68 ARG A O 1
ATOM 583 N N . GLU A 1 69 ? -39.261 0.511 55.692 1.00 97.19 69 GLU A N 1
ATOM 584 C CA . GLU A 1 69 ? -37.856 0.771 55.380 1.00 97.19 69 GLU A CA 1
ATOM 585 C C . GLU A 1 69 ? -37.373 -0.081 54.198 1.00 97.19 69 GLU A C 1
ATOM 587 O O . GLU A 1 69 ? -36.710 0.445 53.304 1.00 97.19 69 GLU A O 1
ATOM 592 N N . MET A 1 70 ? -37.779 -1.352 54.140 1.00 97.25 70 MET A N 1
ATOM 593 C CA . MET A 1 70 ? -37.499 -2.262 53.031 1.00 97.25 70 MET A CA 1
ATOM 594 C C . MET A 1 70 ? -38.043 -1.699 51.717 1.00 97.25 70 MET A C 1
ATOM 596 O O . MET A 1 70 ? -37.284 -1.530 50.768 1.00 97.25 70 MET A O 1
ATOM 600 N N . ILE A 1 71 ? -39.319 -1.299 51.685 1.00 97.38 71 ILE A N 1
ATOM 601 C CA . ILE A 1 71 ? -39.935 -0.687 50.497 1.00 97.38 71 ILE A CA 1
ATOM 602 C C . ILE A 1 71 ? -39.177 0.579 50.080 1.00 97.38 71 ILE A C 1
ATOM 604 O O . ILE A 1 71 ? -38.938 0.805 48.892 1.00 97.38 71 ILE A O 1
ATOM 608 N N . ARG A 1 72 ? -38.769 1.416 51.043 1.00 97.25 72 ARG A N 1
ATOM 609 C CA . ARG A 1 72 ? -38.002 2.635 50.753 1.00 97.25 72 ARG A CA 1
ATOM 610 C C . ARG A 1 72 ? -36.641 2.313 50.133 1.00 97.25 72 ARG A C 1
ATOM 612 O O . ARG A 1 72 ? -36.230 2.987 49.188 1.00 97.25 72 ARG A O 1
ATOM 619 N N . ASN A 1 73 ? -35.946 1.313 50.665 1.00 97.62 73 ASN A N 1
ATOM 620 C CA . ASN A 1 73 ? -34.636 0.897 50.176 1.00 97.62 73 ASN A CA 1
ATOM 621 C C . ASN A 1 73 ? -34.737 0.253 48.787 1.00 97.62 73 ASN A C 1
ATOM 623 O O . ASN A 1 73 ? -33.950 0.611 47.914 1.00 97.62 73 ASN A O 1
ATOM 627 N N . ASP A 1 74 ? -35.756 -0.572 48.539 1.00 97.88 74 ASP A N 1
ATOM 628 C CA . ASP A 1 74 ? -36.036 -1.155 47.221 1.00 97.88 74 ASP A CA 1
ATOM 629 C C . ASP A 1 74 ? -36.276 -0.076 46.159 1.00 97.88 74 ASP A C 1
ATOM 631 O O . ASP A 1 74 ? -35.727 -0.134 45.058 1.00 97.88 74 ASP A O 1
ATOM 635 N N . LEU A 1 75 ? -37.075 0.947 46.483 1.00 97.62 75 LEU A N 1
ATOM 636 C CA . LEU A 1 75 ? -37.310 2.074 45.576 1.00 97.62 75 LEU A CA 1
ATOM 637 C C . LEU A 1 75 ? -36.021 2.848 45.291 1.00 97.62 75 LEU A C 1
ATOM 639 O O . LEU A 1 75 ? -35.755 3.190 44.139 1.00 97.62 75 LEU A O 1
ATOM 643 N N . LYS A 1 76 ? -35.201 3.089 46.320 1.00 97.62 7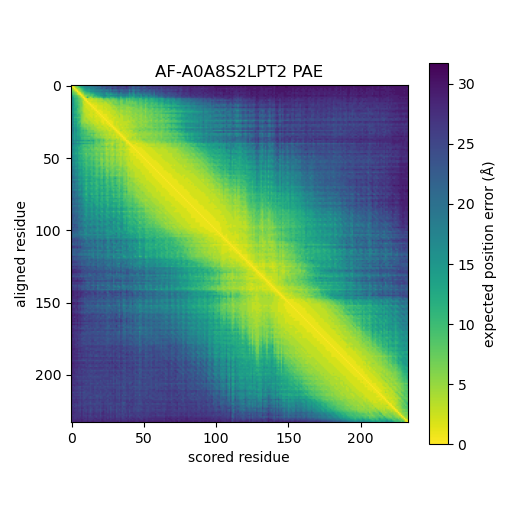6 LYS A N 1
ATOM 644 C CA . LYS A 1 76 ? -33.898 3.745 46.158 1.00 97.62 76 LYS A CA 1
ATOM 645 C C . LYS A 1 76 ? -32.969 2.925 45.262 1.00 97.62 76 LYS A C 1
ATOM 647 O O . LYS A 1 76 ? -32.315 3.493 44.394 1.00 97.62 76 LYS A O 1
ATOM 652 N N . GLN A 1 77 ? -32.930 1.609 45.446 1.00 97.69 77 GLN A N 1
ATOM 653 C CA . GLN A 1 77 ? -32.101 0.718 44.643 1.00 97.69 77 GLN A CA 1
ATOM 654 C C . GLN A 1 77 ? -32.525 0.725 43.171 1.00 97.69 77 GLN A C 1
ATOM 656 O O . GLN A 1 77 ? -31.669 0.841 42.301 1.00 97.69 77 GLN A O 1
ATOM 661 N N . ARG A 1 78 ? -33.834 0.704 42.887 1.00 97.75 78 ARG A N 1
ATOM 662 C CA . ARG A 1 78 ? -34.351 0.801 41.511 1.00 97.75 78 ARG A CA 1
ATOM 663 C C . ARG A 1 78 ? -33.970 2.109 40.819 1.00 97.75 78 ARG A C 1
ATOM 665 O O . ARG A 1 78 ? -33.665 2.091 39.632 1.00 97.75 78 ARG A O 1
ATOM 672 N N . LEU A 1 79 ? -34.004 3.234 41.536 1.00 97.56 79 LEU A N 1
ATOM 673 C CA . LEU A 1 79 ? -33.595 4.529 40.981 1.00 97.56 79 LEU A CA 1
ATOM 674 C C . LEU A 1 79 ? -32.099 4.545 40.652 1.00 97.56 79 LEU A C 1
ATOM 676 O O . LEU A 1 79 ? -31.733 4.908 39.540 1.00 97.56 79 LEU A O 1
ATOM 680 N N . LEU A 1 80 ? -31.259 4.068 41.575 1.00 97.88 80 LEU A N 1
ATOM 681 C CA . LEU A 1 80 ? -29.813 3.970 41.354 1.00 97.88 80 LEU A CA 1
ATOM 682 C C . LEU A 1 80 ? -29.473 3.053 40.171 1.00 97.88 80 LEU A C 1
ATOM 684 O O . LEU A 1 80 ? -28.610 3.382 39.366 1.00 97.88 80 LEU A O 1
ATOM 688 N N . GLU A 1 81 ? -30.179 1.932 40.026 1.00 97.56 81 GLU A N 1
ATOM 689 C CA . GLU A 1 81 ? -29.990 1.016 38.896 1.00 97.56 81 GLU A CA 1
ATOM 690 C C . GLU A 1 81 ? -30.365 1.670 37.554 1.00 97.56 81 GLU A C 1
ATOM 692 O O . GLU A 1 81 ? -29.672 1.487 36.551 1.00 97.56 81 GLU A O 1
ATOM 697 N N . GLN A 1 82 ? -31.438 2.469 37.521 1.00 97.50 82 GLN A N 1
ATOM 698 C CA . GLN A 1 82 ? -31.827 3.224 36.326 1.00 97.50 82 GLN A CA 1
ATOM 699 C C . GLN A 1 82 ? -30.800 4.298 35.958 1.00 97.50 82 GLN A C 1
ATOM 701 O O . GLN A 1 82 ? -30.465 4.433 34.777 1.00 97.50 82 GLN A O 1
ATOM 706 N N . GLU A 1 83 ? -30.297 5.037 36.947 1.00 97.50 83 GLU A N 1
ATOM 707 C CA . GLU A 1 83 ? -29.239 6.033 36.760 1.00 97.50 83 GLU A CA 1
ATOM 708 C C . GLU A 1 83 ? -27.976 5.370 36.205 1.00 97.50 83 GLU A C 1
ATOM 710 O O . GLU A 1 83 ? -27.522 5.742 35.121 1.00 97.50 83 GLU A O 1
ATOM 715 N N . GLU A 1 84 ? -27.493 4.304 36.847 1.00 97.62 84 GLU A N 1
ATOM 716 C CA . GLU A 1 84 ? -26.308 3.558 36.413 1.00 97.62 84 GLU A CA 1
ATOM 717 C C . GLU A 1 84 ? -26.465 3.017 34.984 1.00 97.62 84 GLU A C 1
ATOM 719 O O . GLU A 1 84 ? -25.549 3.091 34.160 1.00 97.62 84 GLU A O 1
ATOM 724 N N . PHE A 1 85 ? -27.644 2.490 34.645 1.00 98.06 85 PHE A N 1
ATOM 725 C CA . PHE A 1 85 ? -27.923 2.014 33.294 1.00 98.06 85 PHE A CA 1
ATOM 726 C C . PHE A 1 85 ? -27.899 3.152 32.263 1.00 98.06 85 PHE A C 1
ATOM 728 O O . PHE A 1 85 ? -27.391 2.975 31.149 1.00 98.06 85 PHE A O 1
ATOM 735 N N . SER A 1 86 ? -28.432 4.321 32.622 1.00 97.56 86 SER A N 1
ATOM 736 C CA . SER A 1 86 ? -28.421 5.502 31.759 1.00 97.56 86 SER A CA 1
ATOM 737 C C . SER A 1 86 ? -27.001 6.034 31.533 1.00 97.56 86 SER A C 1
ATOM 739 O O . SER A 1 86 ? -26.630 6.285 30.385 1.00 97.56 86 SER A O 1
ATOM 741 N N . GLU A 1 87 ? -26.179 6.090 32.582 1.00 98.00 87 GLU A N 1
ATOM 742 C CA . GLU A 1 87 ? -24.775 6.503 32.521 1.00 98.00 87 GLU A CA 1
ATOM 743 C C . GLU A 1 87 ? -23.949 5.531 31.679 1.00 98.00 87 GLU A C 1
ATOM 745 O O . GLU A 1 87 ? -23.243 5.947 30.761 1.00 98.00 87 GLU A O 1
ATOM 750 N N . LYS A 1 88 ? -24.097 4.218 31.903 1.00 98.12 88 LYS A N 1
ATOM 751 C CA . LYS A 1 88 ? -23.438 3.184 31.086 1.00 98.12 88 LYS A CA 1
ATOM 752 C C . LYS A 1 88 ? -23.787 3.322 29.610 1.00 98.12 88 LYS A C 1
ATOM 754 O O . LYS A 1 88 ? -22.920 3.162 28.748 1.00 98.12 88 LYS A O 1
ATOM 759 N N . ARG A 1 89 ? -25.053 3.619 29.303 1.00 98.19 89 ARG A N 1
ATOM 760 C CA . ARG A 1 89 ? -25.502 3.846 27.927 1.00 98.19 89 ARG A CA 1
ATOM 761 C C . ARG A 1 89 ? -24.861 5.097 27.331 1.00 98.19 89 ARG A C 1
ATOM 763 O O . ARG A 1 89 ? -24.371 5.015 26.207 1.00 98.19 89 ARG A O 1
ATOM 770 N N . GLN A 1 90 ? -24.870 6.220 28.047 1.00 98.25 90 GLN A N 1
ATOM 771 C CA . GLN A 1 90 ? -24.253 7.468 27.586 1.00 98.25 90 GLN A CA 1
ATOM 772 C C . GLN A 1 90 ? -22.756 7.281 27.350 1.00 98.25 90 GLN A C 1
ATOM 774 O O . GLN A 1 90 ? -22.271 7.551 26.255 1.00 98.25 90 GLN A O 1
ATOM 779 N N . TYR A 1 91 ? -22.053 6.687 28.311 1.00 98.25 91 TYR A N 1
ATOM 780 C CA . TYR A 1 91 ? -20.635 6.374 28.189 1.00 98.25 91 TYR A CA 1
ATOM 781 C C . TYR A 1 91 ? -20.335 5.491 26.969 1.00 98.25 91 TYR A C 1
ATOM 783 O O . TYR A 1 91 ? -19.417 5.769 26.199 1.00 98.25 91 TYR A O 1
ATOM 791 N N . ALA A 1 92 ? -21.133 4.445 26.730 1.00 98.31 92 ALA A N 1
ATOM 792 C CA . ALA A 1 92 ? -20.966 3.591 25.555 1.00 98.31 92 ALA A CA 1
ATOM 793 C C . ALA A 1 92 ? -21.213 4.346 24.235 1.00 98.31 92 ALA A C 1
ATOM 795 O O . ALA A 1 92 ? -20.521 4.096 23.244 1.00 98.31 92 ALA A O 1
ATOM 796 N N . GLN A 1 93 ? -22.179 5.270 24.208 1.00 98.38 93 GLN A N 1
ATOM 797 C CA . GLN A 1 93 ? -22.427 6.135 23.052 1.00 98.38 93 GLN A CA 1
ATOM 798 C C . GLN A 1 93 ? -21.248 7.076 22.800 1.00 98.38 93 GLN A C 1
ATOM 800 O O . GLN A 1 93 ? -20.771 7.152 21.672 1.00 98.38 93 GLN A O 1
ATOM 805 N N . GLU A 1 94 ? -20.735 7.735 23.836 1.00 98.19 94 GLU A N 1
ATOM 806 C CA . GLU A 1 94 ? -19.570 8.617 23.744 1.00 98.19 94 GLU A CA 1
ATOM 807 C C . GLU A 1 94 ? -18.320 7.870 23.280 1.00 98.19 94 GLU A C 1
ATOM 809 O O . GLU A 1 94 ? -17.625 8.333 22.377 1.00 98.19 94 GLU A O 1
ATOM 814 N N . LEU A 1 95 ? -18.072 6.675 23.821 1.00 97.88 95 LEU A N 1
ATOM 815 C CA . LEU A 1 95 ? -16.963 5.820 23.407 1.00 97.88 95 LEU A CA 1
ATOM 816 C C . LEU A 1 95 ? -17.071 5.446 21.923 1.00 97.88 95 LEU A C 1
ATOM 818 O O . LEU A 1 95 ? -16.083 5.495 21.192 1.00 97.88 95 LEU A O 1
ATOM 822 N N . ASN A 1 96 ? -18.267 5.080 21.461 1.00 97.81 96 ASN A N 1
ATOM 823 C CA . ASN A 1 96 ? -18.488 4.765 20.053 1.00 97.81 96 ASN A CA 1
ATOM 824 C C . ASN A 1 96 ? -18.347 6.003 19.163 1.00 97.81 96 ASN A C 1
ATOM 826 O O . ASN A 1 96 ? -17.732 5.907 18.105 1.00 97.81 96 ASN A O 1
ATOM 830 N N . ASN A 1 97 ? -18.831 7.166 19.599 1.00 98.12 97 ASN A N 1
ATOM 831 C CA . ASN A 1 97 ? -18.631 8.425 18.885 1.00 98.12 97 ASN A CA 1
ATOM 832 C C . ASN A 1 97 ? -17.140 8.760 18.774 1.00 98.12 97 ASN A C 1
ATOM 834 O O . ASN A 1 97 ? -16.666 9.111 17.698 1.00 98.12 97 ASN A O 1
ATOM 838 N N . TYR A 1 98 ? -16.381 8.577 19.855 1.00 97.75 98 TYR A N 1
ATOM 839 C CA . TYR A 1 98 ? -14.935 8.762 19.857 1.00 97.75 98 TYR A CA 1
ATOM 840 C C . TYR A 1 98 ? -14.238 7.809 18.877 1.00 97.75 98 TYR A C 1
ATOM 842 O O . TYR A 1 98 ? -13.420 8.246 18.070 1.00 97.75 98 TYR A O 1
ATOM 850 N N . ARG A 1 99 ? -14.607 6.520 18.885 1.00 96.62 99 ARG A N 1
ATOM 851 C CA . ARG A 1 99 ? -14.097 5.522 17.928 1.00 96.62 99 ARG A CA 1
ATOM 852 C C . ARG A 1 99 ? -14.390 5.921 16.483 1.00 96.62 99 ARG A C 1
ATOM 854 O O . ARG A 1 99 ? -13.498 5.887 15.645 1.00 96.62 99 ARG A O 1
ATOM 861 N N . LEU A 1 100 ? -15.621 6.345 16.203 1.00 96.44 100 LEU A N 1
ATOM 862 C CA . LEU A 1 100 ? -16.042 6.773 14.870 1.00 96.44 100 LEU A CA 1
ATOM 863 C C . LEU A 1 100 ? -15.339 8.048 14.404 1.00 96.44 100 LEU A C 1
ATOM 865 O O . LEU A 1 100 ? -15.132 8.205 13.207 1.00 96.44 100 LEU A O 1
ATOM 869 N N . LEU A 1 101 ? -15.011 8.969 15.311 1.00 96.31 101 LEU A N 1
ATOM 870 C CA . LEU A 1 101 ? -14.386 10.244 14.960 1.00 96.31 101 LEU A CA 1
ATOM 871 C C . LEU A 1 101 ? -12.868 10.143 14.821 1.00 96.31 101 LEU A C 1
ATOM 873 O O . LEU A 1 101 ? -12.328 10.758 13.908 1.00 96.31 101 LEU A O 1
ATOM 877 N N . TYR A 1 102 ? -12.208 9.387 15.701 1.00 95.56 102 TYR A N 1
ATOM 878 C CA . TYR A 1 102 ? -10.750 9.428 15.867 1.00 95.56 102 TYR A CA 1
ATOM 879 C C . TYR A 1 102 ? -10.043 8.084 15.675 1.00 95.56 102 TYR A C 1
ATOM 881 O O . TYR A 1 102 ? -8.818 8.045 15.658 1.00 95.56 102 TYR A O 1
ATOM 889 N N . GLN A 1 103 ? -10.778 6.975 15.576 1.00 95.06 103 GLN A N 1
ATOM 890 C CA . GLN A 1 103 ? -10.206 5.634 15.386 1.00 95.06 103 GLN A CA 1
ATOM 891 C C . GLN A 1 103 ? -10.668 5.024 14.065 1.00 95.06 103 GLN A C 1
ATOM 893 O O . GLN A 1 103 ? -10.938 3.825 13.966 1.00 95.06 103 GLN A O 1
ATOM 898 N N . LYS A 1 104 ? -10.788 5.868 13.041 1.00 94.88 104 LYS A N 1
ATOM 899 C CA . LYS A 1 104 ? -11.105 5.414 11.697 1.00 94.88 104 LYS A CA 1
ATOM 900 C C . LYS A 1 104 ? -9.919 4.637 11.118 1.00 94.88 104 LYS A C 1
ATOM 902 O O . LYS A 1 104 ? -8.773 5.048 11.319 1.00 94.88 104 LYS A O 1
ATOM 907 N N . PRO A 1 105 ? -10.159 3.550 10.367 1.00 93.31 105 PRO A N 1
ATOM 908 C CA . PRO A 1 105 ? -9.100 2.855 9.641 1.00 93.31 105 PRO A CA 1
ATOM 909 C C . PRO A 1 105 ? -8.294 3.798 8.741 1.00 93.31 105 PRO A C 1
ATOM 911 O O . PRO A 1 105 ? -7.076 3.668 8.657 1.00 93.31 105 PRO A O 1
ATOM 914 N N . GLU A 1 106 ? -8.966 4.780 8.136 1.00 93.94 106 GLU A N 1
ATOM 915 C CA . GLU A 1 106 ? -8.373 5.775 7.243 1.00 93.94 106 GLU A CA 1
ATOM 916 C C . GLU A 1 106 ? -7.341 6.683 7.923 1.00 93.94 106 GLU A C 1
ATOM 918 O O . GLU A 1 106 ? -6.411 7.145 7.264 1.00 93.94 106 GLU A O 1
ATOM 923 N N . ASP A 1 107 ? -7.481 6.909 9.231 1.00 93.94 107 ASP A N 1
ATOM 924 C CA . ASP A 1 107 ? -6.589 7.768 10.018 1.00 93.94 107 ASP A CA 1
ATOM 925 C C . ASP A 1 107 ? -5.391 6.987 10.599 1.00 93.94 107 ASP A C 1
ATOM 927 O O . ASP A 1 107 ? -4.543 7.545 11.300 1.00 93.94 107 ASP A O 1
ATOM 931 N N . SER A 1 108 ? -5.302 5.681 10.319 1.00 93.69 108 SER A N 1
ATOM 932 C CA . SER A 1 108 ? -4.191 4.839 10.769 1.00 93.69 108 SER A CA 1
ATOM 933 C C . SER A 1 108 ? -2.902 5.175 10.020 1.00 93.69 108 SER A C 1
ATOM 935 O O . SER A 1 108 ? -2.910 5.494 8.831 1.00 93.69 108 SER A O 1
ATOM 937 N N . ARG A 1 109 ? -1.758 5.044 10.700 1.00 95.31 109 ARG A N 1
ATOM 938 C CA . ARG A 1 109 ? -0.438 5.385 10.143 1.00 95.31 109 ARG A CA 1
ATOM 939 C C . ARG A 1 109 ? -0.103 4.589 8.875 1.00 95.31 109 ARG A C 1
ATOM 941 O O . ARG A 1 109 ? 0.560 5.113 7.990 1.00 95.31 109 ARG A O 1
ATOM 948 N N . GLU A 1 110 ? -0.555 3.346 8.813 1.00 95.44 110 GLU A N 1
ATOM 949 C CA . GLU A 1 110 ? -0.350 2.393 7.721 1.00 95.44 110 GLU A CA 1
ATOM 950 C C . GLU A 1 110 ? -1.545 2.292 6.755 1.00 95.44 110 GLU A C 1
ATOM 952 O O . GLU A 1 110 ? -1.655 1.328 5.991 1.00 95.44 110 GLU A O 1
ATOM 957 N N . TRP A 1 111 ? -2.477 3.250 6.782 1.00 95.50 111 TRP A N 1
ATOM 958 C CA . TRP A 1 111 ? -3.636 3.218 5.887 1.00 95.50 111 TRP A CA 1
ATOM 959 C C . TRP A 1 111 ? -3.239 3.234 4.404 1.00 95.50 111 TRP A C 1
ATOM 961 O O . TRP A 1 111 ? -3.840 2.537 3.592 1.00 95.50 111 TRP A O 1
ATOM 971 N N . ASP A 1 112 ? -2.177 3.951 4.040 1.00 91.94 112 ASP A N 1
ATOM 972 C CA . ASP A 1 112 ? -1.622 3.976 2.682 1.00 91.94 112 ASP A CA 1
ATOM 973 C C . ASP A 1 112 ? -1.174 2.588 2.177 1.00 91.94 112 ASP A C 1
ATOM 975 O O . ASP A 1 112 ? -1.164 2.320 0.970 1.00 91.94 112 ASP A O 1
ATOM 979 N N . LEU A 1 113 ? -0.816 1.684 3.093 1.00 92.00 113 LEU A N 1
ATOM 980 C CA . LEU A 1 113 ? -0.499 0.290 2.803 1.00 92.00 113 LEU A CA 1
ATOM 981 C C . LEU A 1 113 ? -1.754 -0.577 2.685 1.00 92.00 113 LEU A C 1
ATOM 983 O O . LEU A 1 113 ? -1.804 -1.419 1.787 1.00 92.00 113 LEU A O 1
ATOM 987 N N . ASN A 1 114 ? -2.739 -0.344 3.554 1.00 94.38 114 ASN A N 1
ATOM 988 C CA . ASN A 1 114 ? -3.941 -1.168 3.708 1.00 94.38 114 ASN A CA 1
ATOM 989 C C . ASN A 1 114 ? -5.150 -0.695 2.883 1.00 94.38 114 ASN A C 1
ATOM 991 O O . ASN A 1 114 ? -6.180 -1.370 2.873 1.00 94.38 114 ASN A O 1
ATOM 995 N N . ASP A 1 115 ? -5.046 0.437 2.183 1.00 95.12 115 ASP A N 1
ATOM 996 C CA . ASP A 1 115 ? -6.128 0.976 1.363 1.00 95.12 115 ASP A CA 1
ATOM 997 C C . ASP A 1 115 ? -6.529 -0.028 0.259 1.00 95.12 115 ASP A C 1
ATOM 999 O O . ASP A 1 115 ? -5.725 -0.332 -0.634 1.00 95.12 115 ASP A O 1
ATOM 1003 N N . PRO A 1 116 ? -7.785 -0.515 0.238 1.00 94.31 116 PRO A N 1
ATOM 1004 C CA . PRO A 1 116 ? -8.244 -1.469 -0.772 1.00 94.31 116 PRO A CA 1
ATOM 1005 C C . PRO A 1 116 ? -8.178 -0.908 -2.200 1.00 94.31 116 PRO A C 1
ATOM 1007 O O . PRO A 1 116 ? -8.109 -1.664 -3.169 1.00 94.31 116 PRO A O 1
ATOM 1010 N N . ASN A 1 117 ? -8.183 0.418 -2.358 1.00 94.44 117 ASN A N 1
ATOM 1011 C CA . ASN A 1 117 ? -8.084 1.087 -3.652 1.00 94.44 117 ASN A CA 1
ATOM 1012 C C . ASN A 1 117 ? -6.667 1.584 -3.977 1.00 94.44 117 ASN A C 1
ATOM 1014 O O . ASN A 1 117 ? -6.498 2.279 -4.982 1.00 94.44 117 ASN A O 1
ATOM 1018 N N . LYS A 1 118 ? -5.644 1.208 -3.199 1.00 94.25 118 LYS A N 1
ATOM 1019 C CA . LYS A 1 118 ? -4.248 1.635 -3.394 1.00 94.25 118 LYS A CA 1
ATOM 1020 C C . LYS A 1 118 ? -3.770 1.482 -4.841 1.00 94.25 118 LYS A C 1
ATOM 1022 O O . LYS A 1 118 ? -3.247 2.423 -5.433 1.00 94.25 118 LYS A O 1
ATOM 1027 N N . TRP A 1 119 ? -4.026 0.324 -5.447 1.00 90.62 119 TRP A N 1
ATOM 1028 C CA . TRP A 1 119 ? -3.614 0.016 -6.823 1.00 90.62 119 TRP A CA 1
ATOM 1029 C C . TRP A 1 119 ? -4.284 0.886 -7.887 1.00 90.62 119 TRP A C 1
ATOM 1031 O O . TRP A 1 119 ? -3.708 1.092 -8.947 1.00 90.62 119 TRP A O 1
ATOM 1041 N N . LYS A 1 120 ? -5.475 1.423 -7.606 1.00 93.06 120 LYS A N 1
ATOM 1042 C CA . LYS A 1 120 ? -6.180 2.337 -8.516 1.00 93.06 120 LYS A CA 1
ATOM 1043 C C . LYS A 1 120 ? -5.657 3.771 -8.414 1.00 93.06 120 LYS A C 1
ATOM 1045 O O . LYS A 1 120 ? -5.794 4.532 -9.363 1.00 93.06 120 LYS A O 1
ATOM 1050 N N . LYS A 1 121 ? -5.105 4.146 -7.255 1.00 91.81 121 LYS A N 1
ATOM 1051 C CA . LYS A 1 121 ? -4.547 5.482 -6.987 1.00 91.81 121 LYS A CA 1
ATOM 1052 C C . LYS A 1 121 ? -3.088 5.604 -7.430 1.00 91.81 121 LYS A C 1
ATOM 1054 O O . LYS A 1 121 ? -2.630 6.704 -7.723 1.00 91.81 121 LYS A O 1
ATOM 1059 N N . LEU A 1 122 ? -2.355 4.491 -7.448 1.00 91.25 122 LEU A N 1
ATOM 1060 C CA . LEU A 1 122 ? -0.954 4.445 -7.857 1.00 91.25 122 LEU A CA 1
ATOM 1061 C C . LEU A 1 122 ? -0.800 4.790 -9.343 1.00 91.25 122 LEU A C 1
ATOM 1063 O O . LEU A 1 122 ? -1.413 4.172 -10.211 1.00 91.25 122 LEU A O 1
ATOM 1067 N N . ALA A 1 123 ? 0.070 5.756 -9.629 1.00 90.31 123 ALA A N 1
ATOM 1068 C CA . ALA A 1 123 ? 0.512 6.038 -10.986 1.00 90.31 123 ALA A CA 1
ATOM 1069 C C . ALA A 1 123 ? 1.425 4.907 -11.501 1.00 90.31 123 ALA A C 1
ATOM 1071 O O . ALA A 1 123 ? 2.139 4.287 -10.704 1.00 90.31 123 ALA A O 1
ATOM 1072 N N . PRO A 1 124 ? 1.454 4.651 -12.821 1.00 91.81 124 PRO A N 1
ATOM 1073 C CA . PRO A 1 124 ? 2.389 3.695 -13.400 1.00 91.81 124 PRO A CA 1
ATOM 1074 C C . PRO A 1 124 ? 3.848 4.082 -13.110 1.00 91.81 124 PRO A C 1
ATOM 1076 O O . PRO A 1 124 ? 4.190 5.257 -12.925 1.00 91.81 124 PRO A O 1
ATOM 1079 N N . ALA A 1 125 ? 4.720 3.069 -13.091 1.00 91.12 125 ALA A N 1
ATOM 1080 C CA . ALA A 1 125 ? 6.141 3.237 -12.788 1.00 91.12 125 ALA A CA 1
ATOM 1081 C C . ALA A 1 125 ? 6.853 4.162 -13.793 1.00 91.12 125 ALA A C 1
ATOM 1083 O O . ALA A 1 125 ? 7.687 4.968 -13.394 1.00 91.12 125 ALA A O 1
ATOM 1084 N N . ARG A 1 126 ? 6.471 4.094 -15.074 1.00 91.69 126 ARG A N 1
ATOM 1085 C CA . ARG A 1 126 ? 6.915 4.975 -16.162 1.00 91.69 126 ARG A CA 1
ATOM 1086 C C . ARG A 1 126 ? 5.681 5.498 -16.888 1.00 91.69 126 ARG A C 1
ATOM 1088 O O . ARG A 1 126 ? 4.906 4.703 -17.412 1.00 91.69 126 ARG A O 1
ATOM 1095 N N . THR A 1 127 ? 5.484 6.817 -16.886 1.00 90.88 127 THR A N 1
ATOM 1096 C CA . THR A 1 127 ? 4.315 7.456 -17.524 1.00 90.88 127 THR A CA 1
ATOM 1097 C C . THR A 1 127 ? 4.623 7.930 -18.945 1.00 90.88 127 THR A C 1
ATOM 1099 O O . THR A 1 127 ? 3.755 7.900 -19.810 1.00 90.88 127 THR A O 1
ATOM 1102 N N . SER A 1 128 ? 5.856 8.373 -19.184 1.00 90.50 128 SER A N 1
ATOM 1103 C CA . SER A 1 128 ? 6.347 8.875 -20.469 1.00 90.50 128 SER A CA 1
ATOM 1104 C C . SER A 1 128 ? 7.821 8.503 -20.634 1.00 90.50 128 SER A C 1
ATOM 1106 O O . SER A 1 128 ? 8.488 8.147 -19.659 1.00 90.50 128 SER A O 1
ATOM 1108 N N . ASP A 1 129 ? 8.344 8.600 -21.853 1.00 87.69 129 ASP A N 1
ATOM 1109 C CA . ASP A 1 129 ? 9.768 8.401 -22.128 1.00 87.69 129 ASP A CA 1
ATOM 1110 C C . ASP A 1 129 ? 10.630 9.475 -21.462 1.00 87.69 129 ASP A C 1
ATOM 1112 O O . ASP A 1 129 ? 11.706 9.162 -20.955 1.00 87.69 129 ASP A O 1
ATOM 1116 N N . ASP A 1 130 ? 10.132 10.709 -21.375 1.00 87.44 130 ASP A N 1
ATOM 1117 C CA . ASP A 1 130 ? 10.819 11.851 -20.758 1.00 87.44 130 ASP A CA 1
ATOM 1118 C C . ASP A 1 130 ? 10.292 12.163 -19.348 1.00 87.44 130 ASP A C 1
ATOM 1120 O O . ASP A 1 130 ? 10.241 13.316 -18.923 1.00 87.44 130 ASP A O 1
ATOM 1124 N N . ASP A 1 131 ? 9.866 11.132 -18.610 1.00 90.50 131 ASP A N 1
ATOM 1125 C CA . ASP A 1 131 ? 9.408 11.280 -17.227 1.00 90.50 131 ASP A CA 1
ATOM 1126 C C . ASP A 1 131 ? 10.576 11.717 -16.312 1.00 90.50 131 ASP A C 1
ATOM 1128 O O . ASP A 1 131 ? 11.521 10.946 -16.112 1.00 90.50 131 ASP A O 1
ATOM 1132 N N . PRO A 1 132 ? 10.527 12.924 -15.712 1.00 90.38 132 PRO A N 1
ATOM 1133 C CA . PRO A 1 132 ? 11.625 13.452 -14.903 1.00 90.38 132 PRO A CA 1
ATOM 1134 C C . PRO A 1 132 ? 11.836 12.680 -13.592 1.00 90.38 132 PRO A C 1
ATOM 1136 O O . PRO A 1 132 ? 12.874 12.837 -12.952 1.00 90.38 132 PRO A O 1
ATOM 1139 N N . ARG A 1 133 ? 10.879 11.836 -13.176 1.00 91.06 133 ARG A N 1
ATOM 1140 C CA . ARG A 1 133 ? 11.012 10.976 -11.987 1.00 91.06 133 ARG A CA 1
ATOM 1141 C C . ARG A 1 133 ? 11.973 9.807 -12.220 1.00 91.06 133 ARG A C 1
ATOM 1143 O O . ARG A 1 133 ? 12.443 9.203 -11.257 1.00 91.06 133 ARG A O 1
ATOM 1150 N N . LEU A 1 134 ? 12.238 9.464 -13.482 1.00 91.88 134 LEU A N 1
ATOM 1151 C CA . LEU A 1 134 ? 13.045 8.307 -13.854 1.00 91.88 134 LEU A CA 1
ATOM 1152 C C . LEU A 1 134 ? 14.528 8.662 -13.900 1.00 91.88 134 LEU A C 1
ATOM 1154 O O . LEU A 1 134 ? 15.071 9.080 -14.920 1.00 91.88 134 LEU A O 1
ATOM 1158 N N . SER A 1 135 ? 15.201 8.447 -12.774 1.00 88.50 135 SER A N 1
ATOM 1159 C CA . SER A 1 135 ? 16.659 8.496 -12.691 1.00 88.50 135 SER A CA 1
ATOM 1160 C C . SER A 1 135 ? 17.300 7.176 -13.145 1.00 88.50 135 SER A C 1
ATOM 1162 O O . SER A 1 135 ? 16.637 6.143 -13.267 1.00 88.50 135 SER A O 1
ATOM 1164 N N . LEU A 1 136 ? 18.625 7.183 -13.314 1.00 87.62 136 LEU A N 1
ATOM 1165 C CA . LEU A 1 136 ? 19.423 5.991 -13.637 1.00 87.62 136 LEU A CA 1
ATOM 1166 C C . LEU A 1 136 ? 19.232 4.845 -12.625 1.00 87.62 136 LEU A C 1
ATOM 1168 O O . LEU A 1 136 ? 19.234 3.681 -13.012 1.00 87.62 136 LEU A O 1
ATOM 1172 N N . SER A 1 137 ? 19.031 5.157 -11.339 1.00 91.88 137 SER A N 1
ATOM 1173 C CA . SER A 1 137 ? 18.839 4.149 -10.287 1.00 91.88 137 SER A CA 1
ATOM 1174 C C . SER A 1 137 ? 17.451 3.506 -10.296 1.00 91.88 137 SER A C 1
ATOM 1176 O O . SER A 1 137 ? 17.282 2.437 -9.717 1.00 91.88 137 SER A O 1
ATOM 1178 N N . SER A 1 138 ? 16.464 4.121 -10.958 1.00 91.06 138 SER A N 1
ATOM 1179 C CA . SER A 1 138 ? 15.093 3.594 -11.020 1.00 91.06 138 SER A CA 1
ATOM 1180 C C . SER A 1 138 ? 14.985 2.275 -11.793 1.00 91.06 138 SER A C 1
ATOM 1182 O O . SER A 1 138 ? 14.040 1.514 -11.581 1.00 91.06 138 SER A O 1
ATOM 1184 N N . GLY A 1 139 ? 15.918 2.017 -12.719 1.00 90.38 139 GLY A N 1
ATOM 1185 C CA . GLY A 1 139 ? 15.893 0.841 -13.591 1.00 90.38 139 GLY A CA 1
ATOM 1186 C C . GLY A 1 139 ? 14.686 0.771 -14.539 1.00 90.38 139 GLY A C 1
ATOM 1187 O O . GLY A 1 139 ? 14.437 -0.285 -15.106 1.00 90.38 139 GLY A O 1
ATOM 1188 N N . GLN A 1 140 ? 13.919 1.857 -14.708 1.00 91.81 140 GLN A N 1
ATOM 1189 C CA . GLN A 1 140 ? 12.725 1.888 -15.575 1.00 91.81 140 GLN A CA 1
ATOM 1190 C C . GLN A 1 140 ? 13.008 2.404 -16.999 1.00 91.81 140 GLN A C 1
ATOM 1192 O O . GLN A 1 140 ? 12.188 2.231 -17.903 1.00 91.81 140 GLN A O 1
ATOM 1197 N N . LYS A 1 141 ? 14.150 3.072 -17.209 1.00 90.31 141 LYS A N 1
ATOM 1198 C CA . LYS A 1 141 ? 14.600 3.592 -18.508 1.00 90.31 141 LYS A CA 1
ATOM 1199 C C . LYS A 1 141 ? 16.057 3.205 -18.721 1.00 90.31 141 LYS A C 1
ATOM 1201 O O . LYS A 1 141 ? 16.907 3.505 -17.884 1.00 90.31 141 LYS A O 1
ATOM 1206 N N . PHE A 1 142 ? 16.344 2.564 -19.850 1.00 89.19 142 PHE A N 1
ATOM 1207 C CA . PHE A 1 142 ? 17.690 2.129 -20.210 1.00 89.19 142 PHE A CA 1
ATOM 1208 C C . PHE A 1 142 ? 18.157 2.848 -21.469 1.00 89.19 142 PHE A C 1
ATOM 1210 O O . PHE A 1 142 ? 17.436 2.907 -22.456 1.00 89.19 142 PHE A O 1
ATOM 1217 N N . ALA A 1 143 ? 19.395 3.341 -21.471 1.00 86.75 143 ALA A N 1
ATOM 1218 C CA . ALA A 1 143 ? 19.962 4.027 -22.636 1.00 86.75 143 ALA A CA 1
ATOM 1219 C C . ALA A 1 143 ? 20.133 3.113 -23.869 1.00 86.75 143 ALA A C 1
ATOM 1221 O O . ALA A 1 143 ? 20.241 3.607 -24.986 1.00 86.75 143 ALA A O 1
ATOM 1222 N N . GLY A 1 144 ? 20.161 1.788 -23.677 1.00 90.00 144 GLY A N 1
ATOM 1223 C CA . GLY A 1 144 ? 20.193 0.815 -24.774 1.00 90.00 144 GLY A CA 1
ATOM 1224 C C . GLY A 1 144 ? 18.833 0.569 -25.438 1.00 90.00 144 GLY A C 1
ATOM 1225 O O . GLY A 1 144 ? 18.785 -0.060 -26.494 1.00 90.00 144 GLY A O 1
ATOM 1226 N N . GLU A 1 145 ? 17.734 1.040 -24.840 1.00 89.19 145 GLU A N 1
ATOM 1227 C CA . GLU A 1 145 ? 16.400 0.969 -25.434 1.00 89.19 145 GLU A CA 1
ATOM 1228 C C . GLU A 1 145 ? 16.293 2.011 -26.556 1.00 89.19 145 GLU A C 1
ATOM 1230 O O . GLU A 1 145 ? 16.145 3.209 -26.323 1.00 89.19 145 GLU A O 1
ATOM 1235 N N . ASP A 1 146 ? 16.407 1.551 -27.798 1.00 90.88 146 ASP A N 1
ATOM 1236 C CA . ASP A 1 146 ? 16.421 2.420 -28.968 1.00 90.88 146 ASP A CA 1
ATOM 1237 C C . ASP A 1 146 ? 15.044 2.536 -29.630 1.00 90.88 146 ASP A C 1
ATOM 1239 O O . ASP A 1 146 ? 14.697 1.791 -30.552 1.00 90.88 146 ASP A O 1
ATOM 1243 N N . LEU A 1 147 ? 14.278 3.529 -29.186 1.00 89.88 147 LEU A N 1
ATOM 1244 C CA . LEU A 1 147 ? 12.954 3.844 -29.729 1.00 89.88 147 LEU A CA 1
ATOM 1245 C C . LEU A 1 147 ? 13.012 4.343 -31.186 1.00 89.88 147 LEU A C 1
ATOM 1247 O O . LEU A 1 147 ? 12.051 4.192 -31.939 1.00 89.88 147 LEU A O 1
ATOM 1251 N N . GLN A 1 148 ? 14.146 4.908 -31.616 1.00 93.12 148 GLN A N 1
ATOM 1252 C CA . GLN A 1 148 ? 14.322 5.504 -32.947 1.00 93.12 148 GLN A CA 1
ATOM 1253 C C . GLN A 1 148 ? 14.972 4.552 -33.962 1.00 93.12 148 GLN A C 1
ATOM 1255 O O . GLN A 1 148 ? 15.363 4.977 -35.053 1.00 93.12 148 GLN A O 1
ATOM 1260 N N . ASN A 1 149 ? 15.065 3.256 -33.653 1.00 94.69 149 ASN A N 1
ATOM 1261 C CA . ASN A 1 149 ? 15.702 2.257 -34.514 1.00 94.69 149 ASN A CA 1
ATOM 1262 C C . ASN A 1 149 ? 15.118 2.248 -35.938 1.00 94.69 149 ASN A C 1
ATOM 1264 O O . ASN A 1 149 ? 15.852 2.211 -36.927 1.00 94.69 149 ASN A O 1
ATOM 1268 N N . SER A 1 150 ? 13.791 2.337 -36.057 1.00 95.69 150 SER A N 1
ATOM 1269 C CA . SER A 1 150 ? 13.094 2.376 -37.348 1.00 95.69 150 SER A CA 1
ATOM 1270 C C . SER A 1 150 ? 13.510 3.585 -38.194 1.00 95.69 150 SER A C 1
ATOM 1272 O O . SER A 1 150 ? 13.820 3.434 -39.376 1.00 95.69 150 SER A O 1
ATOM 1274 N N . ILE A 1 151 ? 13.588 4.768 -37.578 1.00 96.38 151 ILE A N 1
ATOM 1275 C CA . ILE A 1 151 ? 14.016 6.015 -38.224 1.00 96.38 151 ILE A CA 1
ATOM 1276 C C . ILE A 1 151 ? 15.484 5.911 -38.641 1.00 96.38 151 ILE A C 1
ATOM 1278 O O . ILE A 1 151 ? 15.815 6.210 -39.789 1.00 96.38 151 ILE A O 1
ATOM 1282 N N . ARG A 1 152 ? 16.361 5.422 -37.752 1.00 95.50 152 ARG A N 1
ATOM 1283 C CA . ARG A 1 152 ? 17.785 5.233 -38.061 1.00 95.50 152 ARG A CA 1
ATOM 1284 C C . ARG A 1 152 ? 17.978 4.294 -39.247 1.00 95.50 152 ARG A C 1
ATOM 1286 O O . ARG A 1 152 ? 18.734 4.621 -40.158 1.00 95.50 152 ARG A O 1
ATOM 1293 N N . LYS A 1 153 ? 17.284 3.152 -39.261 1.00 97.31 153 LYS A N 1
ATOM 1294 C CA . LYS A 1 153 ? 17.339 2.192 -40.372 1.00 97.31 153 LYS A CA 1
ATOM 1295 C C . LYS A 1 153 ? 16.873 2.814 -41.681 1.00 97.31 153 LYS A C 1
ATOM 1297 O O . LYS A 1 153 ? 17.528 2.617 -42.699 1.00 97.31 153 LYS A O 1
ATOM 1302 N N . LYS A 1 154 ? 15.787 3.590 -41.659 1.00 97.94 154 LYS A N 1
ATOM 1303 C CA . LYS A 1 154 ? 15.298 4.296 -42.849 1.00 97.94 154 LYS A CA 1
ATOM 1304 C C . LYS A 1 154 ? 16.342 5.279 -43.383 1.00 97.94 154 LYS A C 1
ATOM 1306 O O . LYS A 1 154 ? 16.663 5.240 -44.566 1.00 97.94 154 LYS A O 1
ATOM 1311 N N . PHE A 1 155 ? 16.934 6.089 -42.508 1.00 97.69 155 PHE A N 1
ATOM 1312 C CA . PHE A 1 155 ? 17.986 7.026 -42.899 1.00 97.69 155 PHE A CA 1
ATOM 1313 C C . PHE A 1 155 ? 19.214 6.304 -43.476 1.00 97.69 155 PHE A C 1
ATOM 1315 O O . PHE A 1 155 ? 19.744 6.702 -44.508 1.00 97.69 155 PHE A O 1
ATOM 1322 N N . GLN A 1 156 ? 19.640 5.195 -42.863 1.00 97.56 156 GLN A N 1
ATOM 1323 C CA . GLN A 1 156 ? 20.735 4.368 -43.385 1.00 97.56 156 GLN A CA 1
ATOM 1324 C C . GLN A 1 156 ? 20.419 3.796 -44.775 1.00 97.56 156 GLN A C 1
ATOM 1326 O O . GLN A 1 156 ? 21.289 3.791 -45.642 1.00 97.56 156 GLN A O 1
ATOM 1331 N N . GLN A 1 157 ? 19.183 3.350 -45.013 1.00 97.81 157 GLN A N 1
ATOM 1332 C CA . GLN A 1 157 ? 18.750 2.865 -46.327 1.00 97.81 157 GLN A CA 1
ATOM 1333 C C . GLN A 1 157 ? 18.776 3.972 -47.387 1.00 97.81 157 GLN A C 1
ATOM 1335 O O . GLN A 1 157 ? 19.238 3.732 -48.501 1.00 97.81 157 GLN A O 1
ATOM 1340 N N . GLU A 1 158 ? 18.327 5.181 -47.047 1.00 97.62 158 GLU A N 1
ATOM 1341 C CA . GLU A 1 158 ? 18.380 6.340 -47.946 1.00 97.62 158 GLU A CA 1
ATOM 1342 C C . GLU A 1 158 ? 19.828 6.720 -48.293 1.00 97.62 158 GLU A C 1
ATOM 1344 O O . GLU A 1 158 ? 20.147 6.920 -49.465 1.00 97.62 158 GLU A O 1
ATOM 1349 N N . GLN A 1 159 ? 20.730 6.732 -47.305 1.00 97.94 159 GLN A N 1
ATOM 1350 C CA . GLN A 1 159 ? 22.161 6.966 -47.533 1.00 97.94 159 GLN A CA 1
ATOM 1351 C C . GLN A 1 159 ? 22.772 5.907 -48.458 1.00 97.94 159 GLN A C 1
ATOM 1353 O O . GLN A 1 159 ? 23.448 6.247 -49.428 1.00 97.94 159 GLN A O 1
ATOM 1358 N N . LEU A 1 160 ? 22.496 4.624 -48.203 1.00 97.81 160 LEU A N 1
ATOM 1359 C CA . LEU A 1 160 ? 22.986 3.528 -49.041 1.00 97.81 160 LEU A CA 1
ATOM 1360 C C . LEU A 1 160 ? 22.480 3.642 -50.477 1.00 97.81 160 LEU A C 1
ATOM 1362 O O . LEU A 1 160 ? 23.263 3.474 -51.409 1.00 97.81 160 LEU A O 1
ATOM 1366 N N . LYS A 1 161 ? 21.199 3.969 -50.663 1.00 97.94 161 LYS A N 1
ATOM 1367 C CA . LYS A 1 161 ? 20.624 4.190 -51.991 1.00 97.94 161 LYS A CA 1
ATOM 1368 C C . LYS A 1 161 ? 21.375 5.292 -52.740 1.00 97.94 161 LYS A C 1
ATOM 1370 O O . LYS A 1 161 ? 21.830 5.057 -53.854 1.00 97.94 161 LYS A O 1
ATOM 1375 N N . ASN A 1 162 ? 21.589 6.440 -52.100 1.00 97.69 162 ASN A N 1
ATOM 1376 C CA . ASN A 1 162 ? 22.319 7.553 -52.706 1.00 97.69 162 ASN A CA 1
ATOM 1377 C C . ASN A 1 162 ? 23.757 7.163 -53.087 1.00 97.69 162 ASN A C 1
ATOM 1379 O O . ASN A 1 162 ? 24.233 7.527 -54.163 1.00 97.69 162 ASN A O 1
ATOM 1383 N N . TYR A 1 163 ? 24.448 6.396 -52.236 1.00 97.81 163 TYR A N 1
ATOM 1384 C CA . TYR A 1 163 ? 25.790 5.902 -52.548 1.00 97.81 163 TYR A CA 1
ATOM 1385 C C . TYR A 1 163 ? 25.801 4.941 -53.737 1.00 97.81 163 TYR A C 1
ATOM 1387 O O . TYR A 1 163 ? 26.672 5.060 -54.600 1.00 97.81 163 TYR A O 1
ATOM 1395 N N . PHE A 1 164 ? 24.839 4.020 -53.817 1.00 97.62 164 PHE A N 1
ATOM 1396 C CA . PHE A 1 164 ? 24.726 3.110 -54.956 1.00 97.62 164 PHE A CA 1
ATOM 1397 C C . PHE A 1 164 ? 24.399 3.845 -56.253 1.00 97.62 164 PHE A C 1
ATOM 1399 O O . PHE A 1 164 ? 24.985 3.530 -57.291 1.00 97.62 164 PHE A O 1
ATOM 1406 N N . ASP A 1 165 ? 23.525 4.846 -56.197 1.00 97.12 165 ASP A N 1
ATOM 1407 C CA . ASP A 1 165 ? 23.175 5.662 -57.357 1.00 97.12 165 ASP A CA 1
ATOM 1408 C C . ASP A 1 165 ? 24.410 6.415 -57.874 1.00 97.12 165 ASP A C 1
ATOM 1410 O O . ASP A 1 165 ? 24.735 6.332 -59.062 1.00 97.12 165 ASP A O 1
ATOM 1414 N N . LEU A 1 166 ? 25.173 7.057 -56.981 1.00 97.38 166 LEU A N 1
ATOM 1415 C CA . LEU A 1 166 ? 26.415 7.747 -57.338 1.00 97.38 166 LEU A CA 1
ATOM 1416 C C . LEU A 1 166 ? 27.467 6.784 -57.907 1.00 97.38 166 LEU A C 1
ATOM 1418 O O . LEU A 1 166 ? 28.072 7.061 -58.943 1.00 97.38 166 LEU A O 1
ATOM 1422 N N . GLN A 1 167 ? 27.674 5.631 -57.266 1.00 96.62 167 GLN A N 1
ATOM 1423 C CA . GLN A 1 167 ? 28.631 4.628 -57.736 1.00 96.62 167 GLN A CA 1
ATOM 1424 C C . GLN A 1 167 ? 28.247 4.092 -59.120 1.00 96.62 167 GLN A C 1
ATOM 1426 O O . GLN A 1 167 ? 29.113 3.903 -59.979 1.00 96.62 167 GLN A O 1
ATOM 1431 N N . THR A 1 168 ? 26.952 3.875 -59.350 1.00 97.06 168 THR A N 1
ATOM 1432 C CA . THR A 1 168 ? 26.426 3.429 -60.641 1.00 97.06 168 THR A CA 1
ATOM 1433 C C . THR A 1 168 ? 26.670 4.487 -61.707 1.00 97.06 168 THR A C 1
ATOM 1435 O O . THR A 1 168 ? 27.209 4.153 -62.760 1.00 97.06 168 THR A O 1
ATOM 1438 N N . GLN A 1 169 ? 26.371 5.759 -61.426 1.00 96.56 169 GLN A N 1
ATOM 1439 C CA . GLN A 1 169 ? 26.640 6.868 -62.346 1.00 96.56 169 GLN A CA 1
ATOM 1440 C C . GLN A 1 169 ? 28.124 6.938 -62.717 1.00 96.56 169 GLN A C 1
ATOM 1442 O O . GLN A 1 169 ? 28.460 6.869 -63.899 1.00 96.56 169 GLN A O 1
ATOM 1447 N N . VAL A 1 170 ? 29.022 6.951 -61.727 1.00 96.81 170 VAL A N 1
ATOM 1448 C CA . VAL A 1 170 ? 30.477 6.975 -61.957 1.00 96.81 170 VAL A CA 1
ATOM 1449 C C . VAL A 1 170 ? 30.926 5.786 -62.808 1.00 96.81 170 VAL A C 1
ATOM 1451 O O . VAL A 1 170 ? 31.680 5.960 -63.766 1.00 96.81 170 VAL A O 1
ATOM 1454 N N . LYS A 1 171 ? 30.435 4.575 -62.515 1.00 97.06 171 LYS A N 1
ATOM 1455 C CA . LYS A 1 171 ? 30.755 3.376 -63.300 1.00 97.06 171 LYS A CA 1
ATOM 1456 C C . LYS A 1 171 ? 30.241 3.484 -64.736 1.00 97.06 171 LYS A C 1
ATOM 1458 O O . LYS A 1 171 ? 30.951 3.106 -65.664 1.00 97.06 171 LYS A O 1
ATOM 1463 N N . THR A 1 172 ? 29.027 3.997 -64.940 1.00 96.81 172 THR A N 1
ATOM 1464 C CA . THR A 1 172 ? 28.473 4.179 -66.287 1.00 96.81 172 THR A CA 1
ATOM 1465 C C . THR A 1 172 ? 29.246 5.214 -67.095 1.00 96.81 172 THR A C 1
ATOM 1467 O O . THR A 1 172 ? 29.541 4.950 -68.258 1.00 96.81 172 THR A O 1
ATOM 1470 N N . GLU A 1 173 ? 29.635 6.340 -66.493 1.00 96.25 173 GLU A N 1
ATOM 1471 C CA . GLU A 1 173 ? 30.439 7.367 -67.161 1.00 96.25 173 GLU A CA 1
ATOM 1472 C C . GLU A 1 173 ? 31.837 6.849 -67.502 1.00 96.25 173 GLU A C 1
ATOM 1474 O O . GLU A 1 173 ? 32.286 6.999 -68.638 1.00 96.25 173 GLU A O 1
ATOM 1479 N N . ARG A 1 174 ? 32.481 6.122 -66.582 1.00 95.94 174 ARG A N 1
ATOM 1480 C CA . ARG A 1 174 ? 33.754 5.446 -66.859 1.00 95.94 174 ARG A CA 1
ATOM 1481 C C . ARG A 1 174 ? 33.637 4.469 -68.031 1.00 95.94 174 ARG A C 1
ATOM 1483 O O . ARG A 1 174 ? 34.444 4.524 -68.950 1.00 95.94 174 ARG A O 1
ATOM 1490 N N . ASN A 1 175 ? 32.606 3.624 -68.045 1.00 96.56 175 ASN A N 1
ATOM 1491 C CA . ASN A 1 175 ? 32.389 2.673 -69.138 1.00 96.56 175 ASN A CA 1
ATOM 1492 C C . ASN A 1 175 ? 32.143 3.378 -70.484 1.00 96.56 175 ASN A C 1
ATOM 1494 O O . ASN A 1 175 ? 32.571 2.880 -71.524 1.00 96.56 175 ASN A O 1
ATOM 1498 N N . LYS A 1 176 ? 31.445 4.524 -70.495 1.00 95.94 176 LYS A N 1
ATOM 1499 C CA . LYS A 1 176 ? 31.262 5.337 -71.711 1.00 95.94 176 LYS A CA 1
ATOM 1500 C C . LYS A 1 176 ? 32.594 5.903 -72.201 1.00 95.94 176 LYS A C 1
ATOM 1502 O O . LYS A 1 176 ? 32.867 5.822 -73.394 1.00 95.94 176 LYS A O 1
ATOM 1507 N N . GLN A 1 177 ? 33.415 6.434 -71.294 1.00 95.38 177 GLN A N 1
ATOM 1508 C CA . GLN A 1 177 ? 34.7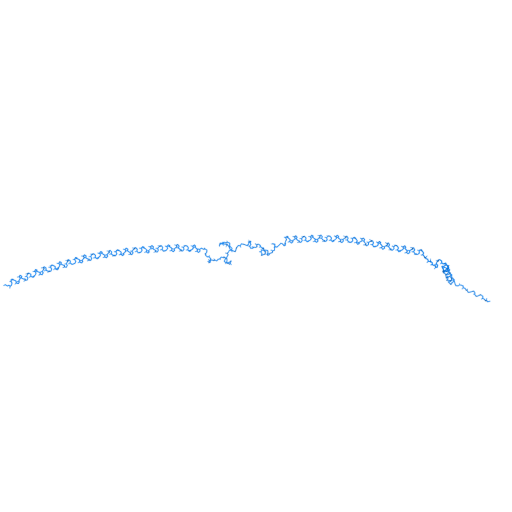46 6.954 -71.618 1.00 95.38 177 GLN A CA 1
ATOM 1509 C C . GLN A 1 177 ? 35.667 5.858 -72.157 1.00 95.38 177 GLN A C 1
ATOM 1511 O O . GLN A 1 177 ? 36.308 6.066 -73.182 1.00 95.38 177 GLN A O 1
ATOM 1516 N N . GLU A 1 178 ? 35.683 4.680 -71.526 1.00 95.62 178 GLU A N 1
ATOM 1517 C CA . GLU A 1 178 ? 36.461 3.525 -71.990 1.00 95.62 178 GLU A CA 1
ATOM 1518 C C . GLU A 1 178 ? 36.019 3.089 -73.395 1.00 95.62 178 GLU A C 1
ATOM 1520 O O . GLU A 1 178 ? 36.858 2.955 -74.280 1.00 95.62 178 GLU A O 1
ATOM 1525 N N . ARG A 1 179 ? 34.706 2.968 -73.653 1.00 96.19 179 ARG A N 1
ATOM 1526 C CA . ARG A 1 179 ? 34.185 2.642 -74.995 1.00 96.19 179 ARG A CA 1
ATOM 1527 C C . ARG A 1 179 ? 34.561 3.684 -76.043 1.00 96.19 179 ARG A C 1
ATOM 1529 O O . ARG A 1 179 ? 34.939 3.316 -77.149 1.00 96.19 179 ARG A O 1
ATOM 1536 N N . LEU A 1 180 ? 34.445 4.969 -75.712 1.00 95.81 180 LEU A N 1
ATOM 1537 C CA . LEU A 1 180 ? 34.818 6.055 -76.617 1.00 95.81 180 LEU A CA 1
ATOM 1538 C C . LEU A 1 180 ? 36.319 6.002 -76.925 1.00 95.81 180 LEU A C 1
ATOM 1540 O O . LEU A 1 180 ? 36.699 6.098 -78.087 1.00 95.81 180 LEU A O 1
ATOM 1544 N N . ALA A 1 181 ? 37.163 5.791 -75.912 1.00 95.44 181 ALA A N 1
ATOM 1545 C CA . ALA A 1 181 ? 38.604 5.648 -76.088 1.00 95.44 181 ALA A CA 1
ATOM 1546 C C . ALA A 1 181 ? 38.960 4.442 -76.972 1.00 95.44 181 ALA A C 1
ATOM 1548 O O . ALA A 1 181 ? 39.789 4.584 -77.869 1.00 95.44 181 ALA A O 1
ATOM 1549 N N . SER A 1 182 ? 38.303 3.292 -76.778 1.00 95.56 182 SER A N 1
ATOM 1550 C CA . SER A 1 182 ? 38.463 2.121 -77.650 1.00 95.56 182 SER A CA 1
ATOM 1551 C C . SER A 1 182 ? 38.065 2.427 -79.095 1.00 95.56 182 SER A C 1
ATOM 1553 O O . SER A 1 182 ? 38.846 2.164 -79.999 1.00 95.56 182 SER A O 1
ATOM 1555 N N . LEU A 1 183 ? 36.910 3.065 -79.322 1.00 96.31 183 LEU A N 1
ATOM 1556 C CA . LEU A 1 183 ? 36.467 3.442 -80.671 1.00 96.31 183 LEU A CA 1
ATOM 1557 C C . LEU A 1 183 ? 37.434 4.418 -81.358 1.00 96.31 183 LEU A C 1
ATOM 1559 O O . LEU A 1 183 ? 37.717 4.272 -82.545 1.00 96.31 183 LEU A O 1
ATOM 1563 N N . LEU A 1 184 ? 37.954 5.408 -80.625 1.00 95.62 184 LEU A N 1
ATOM 1564 C CA . LEU A 1 184 ? 38.959 6.335 -81.152 1.00 95.62 184 LEU A CA 1
ATOM 1565 C C . LEU A 1 184 ? 40.272 5.620 -81.487 1.00 95.62 184 LEU A C 1
ATOM 1567 O O . LEU A 1 184 ? 40.890 5.930 -82.505 1.00 95.62 184 LEU A O 1
ATOM 1571 N N . TYR A 1 185 ? 40.692 4.670 -80.649 1.00 96.06 185 TYR A N 1
ATOM 1572 C CA . TYR A 1 185 ? 41.864 3.844 -80.912 1.00 96.06 185 TYR A CA 1
ATOM 1573 C C . TYR A 1 185 ? 41.675 3.009 -82.182 1.00 96.06 185 TYR A C 1
ATOM 1575 O O . TYR A 1 185 ? 42.536 3.053 -83.058 1.00 96.06 185 TYR A O 1
ATOM 1583 N N . ASP A 1 186 ? 40.533 2.333 -82.328 1.00 95.50 186 ASP A N 1
ATOM 1584 C CA . ASP A 1 186 ? 40.209 1.530 -83.511 1.00 95.50 186 ASP A CA 1
ATOM 1585 C C . ASP A 1 186 ? 40.210 2.388 -84.783 1.00 95.50 186 ASP A C 1
ATOM 1587 O O . ASP A 1 186 ? 40.826 2.020 -85.784 1.00 95.50 186 ASP A O 1
ATOM 1591 N N . TYR A 1 187 ? 39.597 3.576 -84.733 1.00 95.56 187 TYR A N 1
ATOM 1592 C CA . TYR A 1 187 ? 39.608 4.520 -85.851 1.00 95.56 187 TYR A CA 1
ATOM 1593 C C . TYR A 1 187 ? 41.033 4.953 -86.217 1.00 95.56 187 TYR A C 1
ATOM 1595 O O . TYR A 1 187 ? 41.399 4.987 -87.393 1.00 95.56 187 TYR A O 1
ATOM 1603 N N . LYS A 1 188 ? 41.872 5.230 -85.210 1.00 95.62 188 LYS A N 1
ATOM 1604 C CA . LYS A 1 188 ? 43.272 5.592 -85.441 1.00 95.62 188 LYS A CA 1
ATOM 1605 C C . LYS A 1 188 ? 44.067 4.443 -86.060 1.00 95.62 188 LYS A C 1
ATOM 1607 O O . LYS A 1 188 ? 44.884 4.688 -86.943 1.00 95.62 188 LYS A O 1
ATOM 1612 N N . GLN A 1 189 ? 43.824 3.203 -85.635 1.00 94.38 189 GLN A N 1
ATOM 1613 C CA . GLN A 1 189 ? 44.453 2.023 -86.234 1.00 94.38 189 GLN A CA 1
ATOM 1614 C C . GLN A 1 189 ? 44.040 1.845 -87.697 1.00 94.38 189 GLN A C 1
ATOM 1616 O O . GLN A 1 189 ? 44.892 1.575 -88.540 1.00 94.38 189 GLN A O 1
ATOM 1621 N N . MET A 1 190 ? 42.763 2.056 -88.029 1.00 95.44 190 MET A N 1
ATOM 1622 C CA . MET A 1 190 ? 42.298 2.017 -89.420 1.00 95.44 190 MET A CA 1
ATOM 1623 C C . MET A 1 190 ? 42.995 3.073 -90.287 1.00 95.44 190 MET A C 1
ATOM 1625 O O . MET A 1 190 ? 43.455 2.747 -91.380 1.00 95.44 190 MET A O 1
ATOM 1629 N N . GLU A 1 191 ? 43.133 4.306 -89.789 1.00 95.06 191 GLU A N 1
ATOM 1630 C CA . GLU A 1 191 ? 43.844 5.383 -90.490 1.00 95.06 191 GLU A CA 1
ATOM 1631 C C . GLU A 1 191 ? 45.324 5.031 -90.726 1.00 95.06 191 GLU A C 1
ATOM 1633 O O . GLU A 1 191 ? 45.832 5.187 -91.838 1.00 95.06 191 GLU A O 1
ATOM 1638 N N . LEU A 1 192 ? 46.018 4.525 -89.700 1.00 94.44 192 LEU A N 1
ATOM 1639 C CA . LEU A 1 192 ? 47.419 4.105 -89.813 1.00 94.44 192 LEU A CA 1
ATOM 1640 C C . LEU A 1 192 ? 47.586 2.945 -90.802 1.00 94.44 192 LEU A C 1
ATOM 1642 O O . LEU A 1 192 ? 48.507 2.973 -91.617 1.00 94.44 192 LEU A O 1
ATOM 1646 N N . ASN A 1 193 ? 46.676 1.969 -90.788 1.00 95.62 193 ASN A N 1
ATOM 1647 C CA . ASN A 1 193 ? 46.671 0.867 -91.751 1.00 95.62 193 ASN A CA 1
ATOM 1648 C C . ASN A 1 193 ? 46.449 1.370 -93.184 1.00 95.62 193 ASN A C 1
ATOM 1650 O O . ASN A 1 193 ? 47.116 0.911 -94.110 1.00 95.62 193 ASN A O 1
ATOM 1654 N N . GLU A 1 194 ? 45.546 2.334 -93.390 1.00 94.75 194 GLU A N 1
ATOM 1655 C CA . GLU A 1 194 ? 45.329 2.938 -94.707 1.00 94.75 194 GLU A CA 1
ATOM 1656 C C . GLU A 1 194 ? 46.581 3.674 -95.201 1.00 94.75 194 GLU A C 1
ATOM 1658 O O . GLU A 1 194 ? 46.985 3.499 -96.353 1.00 94.75 194 GLU A O 1
ATOM 1663 N N . GLN A 1 195 ? 47.227 4.458 -94.334 1.00 94.56 195 GLN A N 1
ATOM 1664 C CA . GLN A 1 195 ? 48.486 5.131 -94.657 1.00 94.56 195 GLN A CA 1
ATOM 1665 C C . GLN A 1 195 ? 49.592 4.125 -94.978 1.00 94.56 195 GLN A C 1
ATOM 1667 O O . GLN A 1 195 ? 50.268 4.283 -95.992 1.00 94.56 195 GLN A O 1
ATOM 1672 N N . SER A 1 196 ? 49.733 3.063 -94.181 1.00 93.88 196 SER A N 1
ATOM 1673 C CA . SER A 1 196 ? 50.717 2.006 -94.427 1.00 93.88 196 SER A CA 1
ATOM 1674 C C . SER A 1 196 ? 50.488 1.325 -95.778 1.00 93.88 196 SER A C 1
ATOM 1676 O O . SER A 1 196 ? 51.429 1.188 -96.552 1.00 93.88 196 SER A O 1
ATOM 1678 N N . ASN A 1 197 ? 49.238 0.991 -96.114 1.00 94.44 197 ASN A N 1
ATOM 1679 C CA . ASN A 1 197 ? 48.885 0.421 -97.417 1.00 94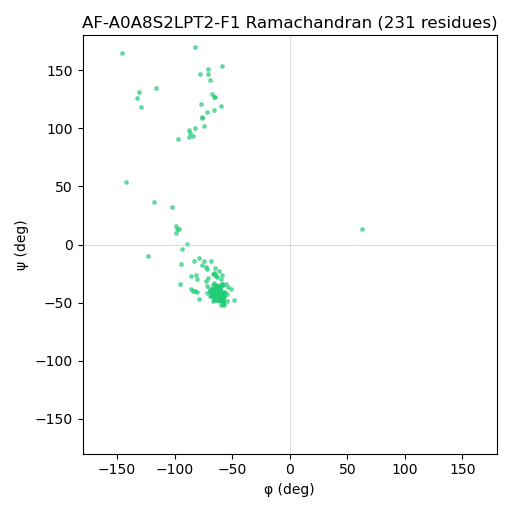.44 197 ASN A CA 1
ATOM 1680 C C . ASN A 1 197 ? 49.188 1.383 -98.578 1.00 94.44 197 ASN A C 1
ATOM 1682 O O . ASN A 1 197 ? 49.566 0.951 -99.668 1.00 94.44 197 ASN A O 1
ATOM 1686 N N . ARG A 1 198 ? 48.992 2.697 -98.387 1.00 93.62 198 ARG A N 1
ATOM 1687 C CA . ARG A 1 198 ? 49.351 3.711 -99.394 1.00 93.62 198 ARG A CA 1
ATOM 1688 C C . ARG A 1 198 ? 50.866 3.796 -99.579 1.00 93.62 198 ARG A C 1
ATOM 1690 O O . ARG A 1 198 ? 51.312 3.833 -100.723 1.00 93.62 198 ARG A O 1
ATOM 1697 N N . PHE A 1 199 ? 51.639 3.797 -98.492 1.00 93.12 199 PHE A N 1
ATOM 1698 C CA . PHE A 1 199 ? 53.102 3.790 -98.561 1.00 93.12 199 PHE A CA 1
ATOM 1699 C C . PHE A 1 199 ? 53.630 2.528 -99.243 1.00 93.12 199 PHE A C 1
ATOM 1701 O O . PHE A 1 199 ? 54.430 2.645 -100.163 1.00 93.12 199 PHE A O 1
ATOM 1708 N N . GLU A 1 200 ? 53.102 1.352 -98.905 1.00 94.31 200 GLU A N 1
ATOM 1709 C CA . GLU A 1 200 ? 53.490 0.088 -99.540 1.00 94.31 200 GLU A CA 1
ATOM 1710 C C . GLU A 1 200 ? 53.202 0.087 -101.053 1.00 94.31 200 GLU A C 1
ATOM 1712 O O . GLU A 1 200 ? 54.009 -0.386 -101.854 1.00 94.31 200 GLU A O 1
ATOM 1717 N N . LYS A 1 201 ? 52.070 0.660 -101.491 1.00 94.12 201 LYS A N 1
ATOM 1718 C CA . LYS A 1 201 ? 51.781 0.835 -102.926 1.00 94.12 201 LYS A CA 1
ATOM 1719 C C . LYS A 1 201 ? 52.796 1.750 -103.609 1.00 94.12 201 LYS A C 1
ATOM 1721 O O . LYS A 1 201 ? 53.314 1.379 -104.658 1.00 94.12 201 LYS A O 1
ATOM 1726 N N . MET A 1 202 ? 53.099 2.901 -103.008 1.00 92.75 202 MET A N 1
ATOM 1727 C CA . MET A 1 202 ? 54.089 3.848 -103.535 1.00 92.75 202 MET A CA 1
ATOM 1728 C C . MET A 1 202 ? 55.493 3.235 -103.611 1.00 92.75 202 MET A C 1
ATOM 1730 O O . MET A 1 202 ? 56.187 3.416 -104.609 1.00 92.75 202 MET A O 1
ATOM 1734 N N . GLU A 1 203 ? 55.910 2.482 -102.590 1.00 93.00 203 GLU A N 1
ATOM 1735 C CA . GLU A 1 203 ? 57.187 1.761 -102.584 1.00 93.00 203 GLU A CA 1
ATOM 1736 C C . GLU A 1 203 ? 57.236 0.714 -103.695 1.00 93.00 203 GLU A C 1
ATOM 1738 O O . GLU A 1 203 ? 58.191 0.688 -104.468 1.00 93.00 203 GLU A O 1
ATOM 1743 N N . ASN A 1 204 ? 56.185 -0.096 -103.840 1.00 92.88 204 ASN A N 1
ATOM 1744 C CA . ASN A 1 204 ? 56.085 -1.087 -104.910 1.00 92.88 204 ASN A CA 1
ATOM 1745 C C . ASN A 1 204 ? 56.110 -0.447 -106.308 1.00 92.88 204 ASN A C 1
ATOM 1747 O O . ASN A 1 204 ? 56.732 -0.986 -107.224 1.00 92.88 204 ASN A O 1
ATOM 1751 N N . GLU A 1 205 ? 55.455 0.700 -106.497 1.00 93.44 205 GLU A N 1
ATOM 1752 C CA . GLU A 1 205 ? 55.507 1.466 -107.748 1.00 93.44 205 GLU A CA 1
ATOM 1753 C C . GLU A 1 205 ? 56.917 2.000 -108.033 1.00 93.44 205 GLU A C 1
ATOM 1755 O O . GLU A 1 205 ? 57.410 1.846 -109.153 1.00 93.44 205 GLU A O 1
ATOM 1760 N N . CYS A 1 206 ? 57.601 2.548 -107.024 1.00 92.25 206 CYS A N 1
ATOM 1761 C CA . CYS A 1 206 ? 59.003 2.960 -107.124 1.00 92.25 206 CYS A CA 1
ATOM 1762 C C . CYS A 1 206 ? 59.924 1.781 -107.460 1.00 92.25 206 CYS A C 1
ATOM 1764 O O . CYS A 1 206 ? 60.736 1.888 -108.379 1.00 92.25 206 CYS A O 1
ATOM 1766 N N . HIS A 1 207 ? 59.781 0.645 -106.772 1.00 92.44 207 HIS A N 1
ATOM 1767 C CA . HIS A 1 207 ? 60.543 -0.571 -107.056 1.00 92.44 207 HIS A CA 1
ATOM 1768 C C . HIS A 1 207 ? 60.329 -1.035 -108.497 1.00 92.44 207 HIS A C 1
ATOM 1770 O O . HIS A 1 207 ? 61.305 -1.233 -109.217 1.00 92.44 207 HIS A O 1
ATOM 1776 N N . ARG A 1 208 ? 59.077 -1.097 -108.968 1.00 93.31 208 ARG A N 1
ATOM 1777 C CA . ARG A 1 208 ? 58.763 -1.415 -110.371 1.00 93.31 208 ARG A CA 1
ATOM 1778 C C . ARG A 1 208 ? 59.389 -0.420 -111.344 1.00 93.31 208 ARG A C 1
ATOM 1780 O O . ARG A 1 208 ? 59.920 -0.831 -112.371 1.00 93.31 208 ARG A O 1
ATOM 1787 N N . ALA A 1 209 ? 59.346 0.879 -111.050 1.00 92.62 209 ALA A N 1
ATOM 1788 C CA . ALA A 1 209 ? 59.962 1.899 -111.895 1.00 92.62 209 ALA A CA 1
ATOM 1789 C C . ALA A 1 209 ? 61.491 1.730 -111.974 1.00 92.62 209 ALA A C 1
ATOM 1791 O O . ALA A 1 209 ? 62.056 1.819 -113.065 1.00 92.62 209 ALA A O 1
ATOM 1792 N N . ILE A 1 210 ? 62.150 1.422 -110.850 1.00 91.88 210 ILE A N 1
ATOM 1793 C CA . ILE A 1 210 ? 63.586 1.111 -110.785 1.00 91.88 210 ILE A CA 1
ATOM 1794 C C . ILE A 1 210 ? 63.897 -0.172 -111.568 1.00 91.88 210 ILE A C 1
ATOM 1796 O O . ILE A 1 210 ? 64.839 -0.193 -112.360 1.00 91.88 210 ILE A O 1
ATOM 1800 N N . GLU A 1 211 ? 63.104 -1.231 -111.411 1.00 92.00 211 GLU A N 1
ATOM 1801 C CA . GLU A 1 211 ? 63.259 -2.487 -112.159 1.00 92.00 211 GLU A CA 1
ATOM 1802 C C . GLU A 1 211 ? 63.101 -2.274 -113.671 1.00 92.00 211 GLU A C 1
ATOM 1804 O O . GLU A 1 211 ? 63.913 -2.750 -114.462 1.00 92.00 211 GLU A O 1
ATOM 1809 N N . ILE A 1 212 ? 62.103 -1.499 -114.100 1.00 92.50 212 ILE A N 1
ATOM 1810 C CA . ILE A 1 212 ? 61.912 -1.154 -115.514 1.00 92.50 212 ILE A CA 1
ATOM 1811 C C . ILE A 1 212 ? 63.088 -0.315 -116.028 1.00 92.50 212 ILE A C 1
ATOM 1813 O O . ILE A 1 212 ? 63.596 -0.587 -117.116 1.00 92.50 212 ILE A O 1
ATOM 1817 N N . ALA A 1 213 ? 63.543 0.683 -115.265 1.00 91.06 213 ALA A N 1
ATOM 1818 C CA . ALA A 1 213 ? 64.672 1.531 -115.641 1.00 91.06 213 ALA A CA 1
ATOM 1819 C C . ALA A 1 213 ? 65.981 0.733 -115.758 1.00 91.06 213 ALA A C 1
ATOM 1821 O O . ALA A 1 213 ? 66.697 0.876 -116.749 1.00 91.06 213 ALA A O 1
ATOM 1822 N N . THR A 1 214 ? 66.267 -0.150 -114.798 1.00 91.00 214 THR A N 1
ATOM 1823 C CA . THR A 1 214 ? 67.436 -1.047 -114.825 1.00 91.00 214 THR A CA 1
ATOM 1824 C C . THR A 1 214 ? 67.349 -2.055 -115.969 1.00 91.00 214 THR A C 1
ATOM 1826 O O . THR A 1 214 ? 68.333 -2.239 -116.683 1.00 91.00 214 THR A O 1
ATOM 1829 N N . ARG A 1 215 ? 66.172 -2.643 -116.232 1.00 91.38 215 ARG A N 1
ATOM 1830 C CA . ARG A 1 215 ? 65.933 -3.498 -117.407 1.00 91.38 215 ARG A CA 1
ATOM 1831 C C . ARG A 1 215 ? 66.203 -2.749 -118.711 1.00 91.38 215 ARG A C 1
ATOM 1833 O O . ARG A 1 215 ? 66.949 -3.252 -119.544 1.00 91.38 215 ARG A O 1
ATOM 1840 N N . ASN A 1 216 ? 65.644 -1.550 -118.879 1.00 89.44 216 ASN A N 1
ATOM 1841 C CA . ASN A 1 216 ? 65.843 -0.735 -120.080 1.00 89.44 216 ASN A CA 1
ATOM 1842 C C . ASN A 1 216 ? 67.324 -0.348 -120.257 1.00 89.44 216 ASN A C 1
ATOM 1844 O O . ASN A 1 216 ? 67.852 -0.426 -121.363 1.00 89.44 216 ASN A O 1
ATOM 1848 N N . TYR A 1 217 ? 68.012 0.026 -119.173 1.00 90.06 217 TYR A N 1
ATOM 1849 C CA . TYR A 1 217 ? 69.451 0.305 -119.184 1.00 90.06 217 TYR A CA 1
ATOM 1850 C C . TYR A 1 217 ? 70.268 -0.928 -119.603 1.00 90.06 217 TYR A C 1
ATOM 1852 O O . TYR A 1 217 ? 71.134 -0.824 -120.472 1.00 90.06 217 TYR A O 1
ATOM 1860 N N . ASN A 1 218 ? 69.943 -2.108 -119.066 1.00 89.50 218 ASN A N 1
ATOM 1861 C CA . ASN A 1 218 ? 70.578 -3.373 -119.437 1.00 89.50 218 ASN A CA 1
ATOM 1862 C C . ASN A 1 218 ? 70.309 -3.750 -120.906 1.00 89.50 218 ASN A C 1
ATOM 1864 O O . ASN A 1 218 ? 71.227 -4.182 -121.599 1.00 89.50 218 ASN A O 1
ATOM 1868 N N . GLU A 1 219 ? 69.088 -3.554 -121.419 1.00 87.62 219 GLU A N 1
ATOM 1869 C CA . GLU A 1 219 ? 68.761 -3.762 -122.840 1.00 87.62 219 GLU A CA 1
ATOM 1870 C C . GLU A 1 219 ? 69.581 -2.842 -123.759 1.00 87.62 219 GLU A C 1
ATOM 1872 O O . GLU A 1 219 ? 70.093 -3.288 -124.791 1.00 87.62 219 GLU A O 1
ATOM 1877 N N . ILE A 1 220 ? 69.737 -1.568 -123.380 1.00 85.94 220 ILE A N 1
ATOM 1878 C CA . ILE A 1 220 ? 70.571 -0.597 -124.099 1.00 85.94 220 ILE A CA 1
ATOM 1879 C C . ILE A 1 220 ? 72.042 -1.037 -124.079 1.00 85.94 220 ILE A C 1
ATOM 1881 O O . ILE A 1 220 ? 72.666 -1.089 -125.138 1.00 85.94 220 ILE A O 1
ATOM 1885 N N . LEU A 1 221 ? 72.577 -1.421 -122.915 1.00 85.56 221 LEU A N 1
ATOM 1886 C CA . LEU A 1 221 ? 73.933 -1.968 -122.765 1.00 85.56 221 LEU A CA 1
ATOM 1887 C C . LEU A 1 221 ? 74.165 -3.175 -123.677 1.00 85.56 221 LEU A C 1
ATOM 1889 O O . LEU A 1 221 ? 75.152 -3.214 -124.404 1.00 85.56 221 LEU A O 1
ATOM 1893 N N . VAL A 1 222 ? 73.243 -4.139 -123.685 1.00 84.56 222 VAL A N 1
ATOM 1894 C CA . VAL A 1 222 ? 73.327 -5.331 -124.539 1.00 84.56 222 VAL A CA 1
ATOM 1895 C C . VAL A 1 222 ? 73.345 -4.949 -126.020 1.00 84.56 222 VAL A C 1
ATOM 1897 O O . VAL A 1 222 ? 74.152 -5.487 -126.778 1.00 84.56 222 VAL A O 1
ATOM 1900 N N . ARG A 1 223 ? 72.506 -3.994 -126.451 1.00 80.88 223 ARG A N 1
ATOM 1901 C CA . ARG A 1 223 ? 72.555 -3.476 -127.828 1.00 80.88 223 ARG A CA 1
ATOM 1902 C C . ARG A 1 223 ? 73.915 -2.860 -128.147 1.00 80.88 223 ARG A C 1
ATOM 1904 O O . ARG A 1 223 ? 74.462 -3.198 -129.192 1.00 80.88 223 ARG A O 1
ATOM 1911 N N . PHE A 1 224 ? 74.472 -2.025 -127.267 1.00 78.06 224 PHE A N 1
ATOM 1912 C CA . PHE A 1 224 ? 75.818 -1.466 -127.444 1.00 78.06 224 PHE A CA 1
ATOM 1913 C C . PHE A 1 224 ? 76.887 -2.563 -127.546 1.00 78.06 224 PHE A C 1
ATOM 1915 O O . PHE A 1 224 ? 77.648 -2.561 -128.507 1.00 78.06 224 PHE A O 1
ATOM 1922 N N . TYR A 1 225 ? 76.872 -3.568 -126.663 1.00 77.25 225 TYR A N 1
ATOM 1923 C CA . TYR A 1 225 ? 77.781 -4.719 -126.739 1.00 77.25 225 TYR A CA 1
ATOM 1924 C C . TYR A 1 225 ? 77.668 -5.487 -128.067 1.00 77.25 225 TYR A C 1
ATOM 1926 O O . TYR A 1 225 ? 78.681 -5.907 -128.624 1.00 77.25 225 TYR A O 1
ATOM 1934 N N . TYR A 1 226 ? 76.461 -5.699 -128.604 1.00 73.56 226 TYR A N 1
ATOM 1935 C CA . TYR A 1 226 ? 76.290 -6.357 -129.907 1.00 73.56 226 TYR A CA 1
ATOM 1936 C C . TYR A 1 226 ? 76.703 -5.471 -131.092 1.00 73.56 226 TYR A C 1
ATOM 1938 O O . TYR A 1 226 ? 77.163 -6.010 -132.099 1.00 73.56 226 TYR A O 1
ATOM 1946 N N . TYR A 1 227 ? 76.552 -4.147 -130.992 1.00 68.19 227 TYR A N 1
ATOM 1947 C CA . TYR A 1 227 ? 77.075 -3.198 -131.979 1.00 68.19 227 TYR A CA 1
ATOM 1948 C C . TYR A 1 227 ? 78.609 -3.200 -131.988 1.00 68.19 227 TYR A C 1
ATOM 1950 O O . TYR A 1 227 ? 79.190 -3.394 -133.052 1.00 68.19 227 TYR A O 1
ATOM 1958 N N . ASP A 1 228 ? 79.260 -3.110 -130.826 1.00 60.47 228 ASP A N 1
ATOM 1959 C CA . ASP A 1 228 ? 80.725 -3.178 -130.718 1.00 60.47 228 ASP A CA 1
ATOM 1960 C C . ASP A 1 228 ? 81.275 -4.519 -131.226 1.00 60.47 228 ASP A C 1
ATOM 1962 O O . ASP A 1 228 ? 82.241 -4.554 -131.986 1.00 60.47 228 ASP A O 1
ATOM 1966 N N . ASN A 1 229 ? 80.607 -5.635 -130.913 1.00 60.09 229 ASN A N 1
ATOM 1967 C CA . ASN A 1 229 ? 80.996 -6.956 -131.419 1.00 60.09 229 ASN A CA 1
ATOM 1968 C C . ASN A 1 229 ? 80.714 -7.163 -132.922 1.00 60.09 229 ASN A C 1
ATOM 1970 O O . ASN A 1 229 ? 81.327 -8.035 -133.536 1.00 60.09 229 ASN A O 1
ATOM 1974 N N . ARG A 1 230 ? 79.800 -6.393 -133.535 1.00 57.62 230 ARG A N 1
ATOM 1975 C CA . ARG A 1 230 ? 79.610 -6.367 -135.001 1.00 57.62 230 ARG A CA 1
ATOM 1976 C C . ARG A 1 230 ? 80.639 -5.492 -135.708 1.00 57.62 230 ARG A C 1
ATOM 1978 O O . ARG A 1 230 ? 80.963 -5.799 -136.845 1.00 57.62 230 ARG A O 1
ATOM 1985 N N . CYS A 1 231 ? 81.147 -4.449 -135.056 1.00 54.94 231 CYS A N 1
ATOM 1986 C CA . CYS A 1 231 ? 82.244 -3.622 -135.569 1.00 54.94 231 CYS A CA 1
ATOM 1987 C C . CYS A 1 231 ? 83.618 -4.319 -135.476 1.00 54.94 231 CYS A C 1
ATOM 1989 O O . CYS A 1 231 ? 84.572 -3.861 -136.096 1.00 54.94 231 CYS A O 1
ATOM 1991 N N . LEU A 1 232 ? 83.722 -5.416 -134.712 1.00 51.81 232 LEU A N 1
ATOM 1992 C CA . LEU A 1 232 ? 84.938 -6.223 -134.526 1.00 51.81 232 LEU A CA 1
ATOM 1993 C C . LEU A 1 232 ? 85.005 -7.489 -135.416 1.00 51.81 232 LEU A C 1
ATOM 1995 O O . LEU A 1 232 ? 85.856 -8.350 -135.186 1.00 51.81 232 LEU A O 1
ATOM 1999 N N . LYS A 1 233 ? 84.141 -7.614 -136.433 1.00 43.62 233 LYS A N 1
ATOM 2000 C CA . LYS A 1 233 ? 84.231 -8.615 -137.515 1.00 43.62 233 LYS A CA 1
ATOM 2001 C C . LYS A 1 233 ? 84.329 -7.926 -138.867 1.00 43.62 233 LYS A C 1
ATOM 2003 O O . LYS A 1 233 ? 85.048 -8.479 -139.724 1.00 43.62 233 LYS A O 1
#

InterPro domains:
  IPR008805 RIB43A [PF05914] (11-222)
  IPR008805 RIB43A [PTHR14517] (5-222)

Mean predicted aligned error: 15.33 Å

pLDDT: mean 90.23, std 10.76, range [41.22, 98.38]

Nearest PDB structures (foldseek):
  9cpc-assembly1_3Y  TM=6.359E-01  e=3.342E-09  Sus scrofa
  8otz-assembly1_Bj  TM=6.638E-01  e=5.042E-09  Bos taurus
  8glv-assembly1_Gi  TM=6.582E-01  e=7.102E-09  Chlamydomonas reinhardtii
  6u42-assembly1_4U  TM=6.860E-01  e=7.301E-08  Chlamydomonas reinhardtii
  8glv-assembly1_Gj  TM=7.262E-01  e=1.015E-05  Chlamydomonas reinhardtii

Solvent-accessible surface area (backbone atoms only — not comparable to full-atom values): 13495 Å² total; per-residue (Å²): 133,87,83,82,83,73,88,80,54,65,69,57,49,54,49,49,50,50,51,48,54,53,48,52,62,46,48,61,42,66,73,32,64,63,50,62,76,65,65,72,66,61,69,63,50,51,51,52,50,50,52,52,48,52,52,50,52,52,52,48,54,52,50,56,50,51,54,52,49,49,54,53,50,54,54,50,50,54,50,52,51,51,51,52,53,51,51,53,49,51,51,52,50,51,52,49,52,47,39,68,73,74,61,40,70,79,75,39,94,60,24,82,77,68,40,91,57,40,78,78,71,54,74,69,98,71,86,51,96,84,41,87,86,66,47,80,87,65,71,83,66,59,93,83,67,66,87,56,51,69,58,53,52,51,52,52,51,52,52,51,49,52,51,51,52,51,53,48,49,54,51,50,53,50,52,51,50,52,52,52,52,52,52,53,49,52,54,51,50,53,52,52,50,53,50,50,55,50,5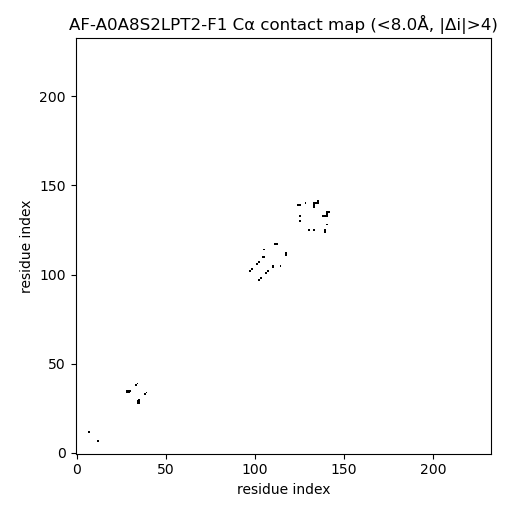1,53,50,54,51,52,52,50,52,49,51,51,52,50,50,51,51,53,51,50,54,51,49,50,50,50,54,54,51,55,58,58,75,73,109